Protein AF-A0A3D2R9B0-F1 (afdb_monomer)

Mean predicted aligned error: 16.39 Å

Radius of gyration: 23.53 Å; Cα contacts (8 Å, |Δi|>4): 259; chains: 1; bounding box: 55×65×70 Å

Sequence (232 aa):
MSPIQGQQWNDPLLHYPRFEACATQDSTELPKCFTQQINLLIQDTAKNWQVENSIPGALSVLFEVDKTGNFVVRYVDSPSEALRIYVEDFFKNLPEIRPASYNGRTIYMQFRLQFYPNDLAQIQWSMIGDSGKDLVNDAADLKSIEPNTVPEIKSFARQKSGEYGAVVQDKYQGQGYQSGVLIPLSHRRYDEFEAAMNQVGSNNHTAQKPYRFTEVQAYYDLKAADSSLKKP

Solvent-accessible surface area (backbone atoms only — not comparable to full-atom values): 14438 Å² total; per-residue (Å²): 133,82,77,89,70,68,68,60,88,88,39,90,53,55,44,62,45,40,49,78,93,47,69,88,54,54,81,88,46,31,62,59,46,41,53,49,53,53,50,51,53,49,58,60,53,52,75,68,57,82,66,80,66,85,74,83,53,63,33,36,39,34,33,28,35,32,62,82,11,43,51,45,79,76,46,72,48,48,81,40,70,70,59,39,53,51,52,54,51,52,47,61,69,49,75,73,30,48,37,18,26,48,77,88,40,69,30,63,48,54,43,33,39,35,33,31,90,90,43,70,89,57,64,42,79,47,62,76,47,67,66,104,67,79,86,54,64,88,54,66,83,62,74,86,76,77,96,74,82,87,73,77,84,79,82,77,72,72,83,74,70,74,58,76,79,68,60,82,78,74,80,87,81,61,68,64,54,74,26,78,50,70,44,78,84,42,71,78,69,45,65,75,42,47,67,53,39,64,34,92,89,49,90,60,81,73,93,64,78,61,49,32,27,49,69,44,46,79,57,38,62,63,61,61,54,58,55,60,70,70,56,133

Nearest PDB structures (foldseek):
  6i97-assembly1_E  TM=8.265E-01  e=6.385E-02  Pseudomonas aeruginosa
  1s62-assembly1_A  TM=5.521E-01  e=4.989E+00  Escherichia coli

Foldseek 3Di:
DPPPAFDDPPDPQKAAWDDPVCVPPDRVCRVVVVVVVVLVLLVVVLVVPPPPDDQPDKKKWKWKLALFQAIGTLDIDDQDPVVRVVVRVSSRPDDRTHAMGGNNHGGMFMWMWMDRSVCSVPIDTDGPGDDPPPVCVVVVVPPDDDPDDDDPPPPPDDPDPPVVVVDPDDDDPPVQLQGQDFDPDDPVVCVVQVCQCPPPPNPNPNPDDDHGSNRSVVRDRPVVVVVVVPDD

pLDDT: mean 76.4, std 19.22, range [32.06, 97.81]

Structure (mmCIF, N/CA/C/O backbone):
data_AF-A0A3D2R9B0-F1
#
_entry.id   AF-A0A3D2R9B0-F1
#
loop_
_atom_site.group_PDB
_atom_site.id
_atom_site.type_symbol
_atom_site.label_atom_id
_atom_site.label_alt_id
_atom_site.label_comp_id
_atom_site.label_asym_id
_atom_site.label_entity_id
_atom_site.label_seq_id
_atom_site.pdbx_PDB_ins_code
_atom_site.Cartn_x
_atom_site.Cartn_y
_atom_site.Cartn_z
_atom_site.occupancy
_atom_site.B_iso_or_equiv
_atom_site.auth_seq_id
_atom_site.auth_comp_id
_atom_site.auth_asym_id
_atom_site.auth_atom_id
_atom_site.pdbx_PDB_model_num
ATOM 1 N N . MET A 1 1 ? -34.427 12.362 -5.136 1.00 36.88 1 MET A N 1
ATOM 2 C CA . MET A 1 1 ? -33.598 11.146 -5.276 1.00 36.88 1 MET A CA 1
ATOM 3 C C . MET A 1 1 ? -32.326 11.397 -4.493 1.00 36.88 1 MET A C 1
ATOM 5 O O . MET A 1 1 ? -31.583 12.294 -4.867 1.00 36.88 1 MET A O 1
ATOM 9 N N . SER A 1 2 ? -32.136 10.717 -3.363 1.00 33.78 2 SER A N 1
ATOM 10 C CA . SER A 1 2 ? -30.884 10.813 -2.606 1.00 33.78 2 SER A CA 1
ATOM 11 C C . SER A 1 2 ? -29.762 10.205 -3.452 1.00 33.78 2 SER A C 1
ATOM 13 O O . SER A 1 2 ? -29.982 9.129 -4.015 1.00 33.78 2 SER A O 1
ATOM 15 N N . PRO A 1 3 ? -28.602 10.866 -3.604 1.00 43.25 3 PRO A N 1
ATOM 16 C CA . PRO A 1 3 ? -27.478 10.250 -4.291 1.00 43.25 3 PRO A CA 1
ATOM 17 C C . PRO A 1 3 ? -27.105 8.967 -3.545 1.00 43.25 3 PRO A C 1
ATOM 19 O O . PRO A 1 3 ? -27.015 8.968 -2.318 1.00 43.25 3 PRO A O 1
ATOM 22 N N . ILE A 1 4 ? -26.929 7.871 -4.285 1.00 33.97 4 ILE A N 1
ATOM 23 C CA . ILE A 1 4 ? -26.339 6.643 -3.751 1.00 33.97 4 ILE A CA 1
ATOM 24 C C . ILE A 1 4 ? -24.919 7.024 -3.335 1.00 33.97 4 ILE A C 1
ATOM 26 O O . ILE A 1 4 ? -24.058 7.235 -4.186 1.00 33.97 4 ILE A O 1
ATOM 30 N N . GLN A 1 5 ? -24.703 7.201 -2.037 1.00 40.62 5 GLN A N 1
ATOM 31 C CA . GLN A 1 5 ? -23.373 7.390 -1.480 1.00 40.62 5 GLN A CA 1
ATOM 32 C C . GLN A 1 5 ? -22.868 6.027 -1.012 1.00 40.62 5 GLN A C 1
ATOM 34 O O . GLN A 1 5 ? -23.641 5.221 -0.492 1.00 40.62 5 GLN A O 1
ATOM 39 N N . GLY A 1 6 ? -21.591 5.743 -1.277 1.00 45.84 6 GLY A N 1
ATOM 40 C CA . GLY A 1 6 ? -20.912 4.574 -0.722 1.00 45.84 6 GLY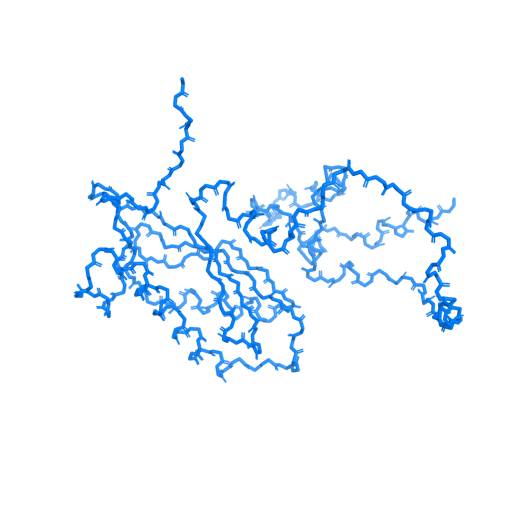 A CA 1
ATOM 41 C C . GLY A 1 6 ? -20.823 4.658 0.804 1.00 45.84 6 GLY A C 1
ATOM 42 O O . GLY A 1 6 ? -21.395 5.553 1.423 1.00 45.84 6 GLY A O 1
ATOM 43 N N . GLN A 1 7 ? -20.099 3.723 1.420 1.00 49.00 7 GLN A N 1
ATOM 44 C CA . GLN A 1 7 ? -19.828 3.773 2.858 1.00 49.00 7 GLN A CA 1
ATOM 45 C C . GLN A 1 7 ? -19.216 5.131 3.221 1.00 49.00 7 GLN A C 1
ATOM 47 O O . GLN A 1 7 ? -18.130 5.460 2.759 1.00 49.00 7 GLN A O 1
ATOM 52 N N . GLN A 1 8 ? -19.928 5.928 4.017 1.00 52.25 8 GLN A N 1
ATOM 53 C CA . GLN A 1 8 ? -19.385 7.154 4.587 1.00 52.25 8 GLN A CA 1
ATOM 54 C C . GLN A 1 8 ? -18.537 6.765 5.800 1.00 52.25 8 GLN A C 1
ATOM 56 O O . GLN A 1 8 ? -19.007 6.075 6.699 1.00 52.25 8 GLN A O 1
ATOM 61 N N . TRP A 1 9 ? -17.273 7.179 5.832 1.00 57.38 9 TRP A N 1
ATOM 62 C CA . TRP A 1 9 ? -16.299 6.664 6.809 1.00 57.38 9 TRP A CA 1
ATOM 63 C C . TRP A 1 9 ? -16.362 7.346 8.183 1.00 57.38 9 TRP A C 1
ATOM 65 O O . TRP A 1 9 ? -15.700 6.889 9.109 1.00 57.38 9 TRP A O 1
ATOM 75 N N . ASN A 1 10 ? -17.202 8.379 8.328 1.00 64.44 10 ASN A N 1
ATOM 76 C CA . ASN A 1 10 ? -17.603 8.969 9.613 1.00 64.44 10 ASN A CA 1
ATOM 77 C C . ASN A 1 10 ? -18.922 8.372 10.147 1.00 64.44 10 ASN A C 1
ATOM 79 O O . ASN A 1 10 ? -19.593 8.987 10.978 1.00 64.44 10 ASN A O 1
ATOM 83 N N . ASP A 1 11 ? -19.328 7.200 9.653 1.00 75.69 11 ASP A N 1
ATOM 84 C CA . ASP A 1 11 ? -20.519 6.507 10.136 1.00 75.69 11 ASP A CA 1
ATOM 85 C C . ASP A 1 11 ? -20.245 5.882 11.520 1.00 75.69 11 ASP A C 1
ATOM 87 O O . ASP A 1 11 ? -19.336 5.059 11.644 1.00 75.69 11 ASP A O 1
ATOM 91 N N . PRO A 1 12 ? -21.021 6.218 12.567 1.00 79.12 12 PRO A N 1
ATOM 92 C CA . PRO A 1 12 ? -20.861 5.628 13.899 1.00 79.12 12 PRO A CA 1
ATOM 93 C C . PRO A 1 12 ? -21.061 4.104 13.934 1.00 79.12 12 PRO A C 1
ATOM 95 O O . PRO A 1 12 ? -20.680 3.465 14.912 1.00 79.12 12 PRO A O 1
ATOM 98 N N . LEU A 1 13 ? -21.663 3.513 12.898 1.00 84.88 13 LEU A N 1
ATOM 99 C CA . LEU A 1 13 ? -21.826 2.067 12.753 1.00 84.88 13 LEU A CA 1
ATOM 100 C C . LEU A 1 13 ? -20.583 1.374 12.188 1.00 84.88 13 LEU A C 1
ATOM 102 O O . LEU A 1 13 ? -20.523 0.141 12.207 1.00 84.88 13 LEU A O 1
ATOM 106 N N . LEU A 1 14 ? -19.624 2.136 11.660 1.00 87.31 14 LEU A N 1
ATOM 107 C CA . LEU A 1 14 ? -18.372 1.624 11.135 1.00 87.31 14 LEU A CA 1
ATOM 108 C C . LEU A 1 14 ? -17.302 1.589 12.234 1.00 87.31 14 LEU A C 1
ATOM 110 O O . LEU A 1 14 ? -16.917 2.610 12.797 1.00 87.31 14 LEU A O 1
ATOM 114 N N . HIS A 1 15 ? -16.729 0.410 12.449 1.00 89.38 15 HIS A N 1
ATOM 115 C CA . HIS A 1 1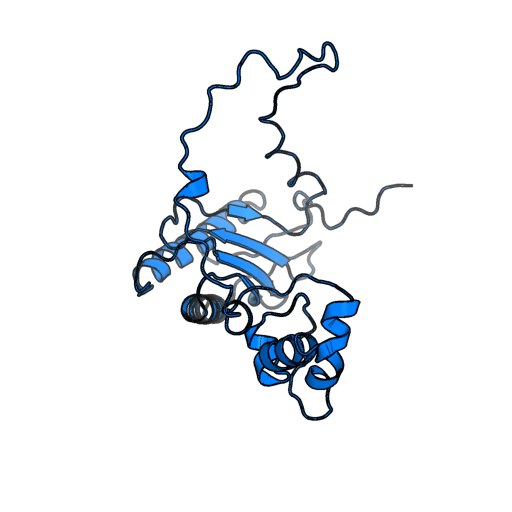5 ? -15.501 0.236 13.214 1.00 89.38 15 HIS A CA 1
ATOM 116 C C . HIS A 1 15 ? -14.347 -0.113 12.276 1.00 89.38 15 HIS A C 1
ATOM 118 O O . HIS A 1 15 ? -14.428 -1.076 11.510 1.00 89.38 15 HIS A O 1
ATOM 124 N N . TYR A 1 16 ? -13.267 0.664 12.364 1.00 92.19 16 TYR A N 1
ATOM 125 C CA . TYR A 1 16 ? -12.041 0.458 11.591 1.00 92.19 16 TYR A CA 1
ATOM 126 C C . TYR A 1 16 ? -11.319 -0.848 11.968 1.00 92.19 16 TYR A C 1
ATOM 128 O O . TYR A 1 16 ? -11.462 -1.318 13.102 1.00 92.19 16 TYR A O 1
ATOM 136 N N . PRO A 1 17 ? -10.491 -1.407 11.060 1.00 94.81 17 PRO A N 1
ATOM 137 C CA . PRO A 1 17 ? -9.581 -2.487 11.396 1.00 94.81 17 PRO A CA 1
ATOM 138 C C . PRO A 1 17 ? -8.645 -2.055 12.517 1.00 94.81 17 PRO A C 1
ATOM 140 O O . PRO A 1 17 ? -8.213 -0.900 12.579 1.00 94.81 17 PRO A O 1
ATOM 143 N N . ARG A 1 18 ? -8.327 -2.984 13.416 1.00 94.56 18 ARG A N 1
ATOM 144 C CA . ARG A 1 18 ? -7.673 -2.643 14.676 1.00 94.56 18 ARG A CA 1
ATOM 145 C C . ARG A 1 18 ? -6.535 -3.594 15.012 1.00 94.56 18 ARG A C 1
ATOM 147 O O . ARG A 1 18 ? -6.757 -4.770 15.294 1.00 94.56 18 ARG A O 1
ATOM 154 N N . PHE A 1 19 ? -5.331 -3.029 15.072 1.00 95.69 19 PHE A N 1
ATOM 155 C CA . PHE A 1 19 ? -4.164 -3.648 15.698 1.00 95.69 19 PHE A CA 1
ATOM 156 C C . PHE A 1 19 ? -4.371 -3.812 17.207 1.00 95.69 19 PHE A C 1
ATOM 158 O O . PHE A 1 19 ? -5.029 -2.983 17.836 1.00 95.69 19 PHE A O 1
ATOM 165 N N . GLU A 1 20 ? -3.738 -4.812 17.823 1.00 94.12 20 GLU A N 1
ATOM 166 C CA . GLU A 1 20 ? -3.795 -4.988 19.284 1.00 94.12 20 GLU A CA 1
ATOM 167 C C . GLU A 1 20 ? -3.256 -3.765 20.048 1.00 94.12 20 GLU A C 1
ATOM 169 O O . GLU A 1 20 ? -3.821 -3.382 21.070 1.00 94.12 20 GLU A O 1
ATOM 174 N N . ALA A 1 21 ? -2.249 -3.069 19.506 1.00 93.12 21 ALA A N 1
ATOM 175 C CA . ALA A 1 21 ? -1.731 -1.818 20.071 1.00 93.12 21 ALA A CA 1
ATOM 176 C C . ALA A 1 21 ? -2.780 -0.685 20.139 1.00 93.12 21 ALA A C 1
ATOM 178 O O . ALA A 1 21 ? -2.640 0.245 20.928 1.00 93.12 21 ALA A O 1
ATOM 179 N N . CYS A 1 22 ? -3.848 -0.774 19.342 1.00 92.56 22 CYS A N 1
ATOM 180 C CA . CYS A 1 22 ? -4.943 0.191 19.296 1.00 92.56 22 CYS A CA 1
ATOM 181 C C . CYS A 1 22 ? -6.161 -0.246 20.133 1.00 92.56 22 CYS A C 1
ATOM 183 O O . CYS A 1 22 ? -7.228 0.352 20.015 1.00 92.56 22 CYS A O 1
ATOM 185 N N . ALA A 1 23 ? -6.053 -1.298 20.957 1.00 89.75 23 ALA A N 1
ATOM 186 C CA . ALA A 1 23 ? -7.206 -1.900 21.631 1.00 89.75 23 ALA A CA 1
ATOM 187 C C . ALA A 1 23 ? -7.946 -0.963 22.605 1.00 89.75 23 ALA A C 1
ATOM 189 O O . ALA A 1 23 ? -9.146 -1.141 22.815 1.00 89.75 23 ALA A O 1
ATOM 190 N N . THR A 1 24 ? -7.249 0.016 23.183 1.00 88.81 24 THR A N 1
ATOM 191 C CA . THR A 1 24 ? -7.796 0.978 24.155 1.00 88.81 24 THR A CA 1
ATOM 192 C C . THR A 1 24 ? -8.242 2.300 23.530 1.00 88.81 24 THR A C 1
ATOM 194 O O . THR A 1 24 ? -8.706 3.173 24.256 1.00 88.81 24 THR A O 1
ATOM 197 N N . GLN A 1 25 ? -8.083 2.470 22.214 1.00 86.69 25 GLN A N 1
ATOM 198 C CA . GLN A 1 25 ? -8.442 3.705 21.519 1.00 86.69 25 GLN A CA 1
ATOM 199 C C . GLN A 1 25 ? -9.949 3.780 21.267 1.00 86.69 25 GLN A C 1
ATOM 201 O O . GLN A 1 25 ? -10.582 2.781 20.910 1.00 86.69 25 GLN A O 1
ATOM 206 N N . ASP A 1 26 ? -10.498 4.985 21.402 1.00 85.88 26 ASP A N 1
ATOM 207 C CA . ASP A 1 26 ? -11.885 5.276 21.058 1.00 85.88 26 ASP A CA 1
ATOM 208 C C . ASP A 1 26 ? -12.128 5.114 19.553 1.00 85.88 26 ASP A C 1
ATOM 210 O O . ASP A 1 26 ? -11.226 5.313 18.734 1.00 85.88 26 ASP A O 1
ATOM 214 N N . SER A 1 27 ? -13.372 4.811 19.167 1.00 81.88 27 SER A N 1
ATOM 215 C CA . SER A 1 27 ? -13.749 4.565 17.765 1.00 81.88 27 SER A CA 1
ATOM 216 C C . SER A 1 27 ? -13.328 5.685 16.806 1.00 81.88 27 SER A C 1
ATOM 218 O O . SER A 1 27 ? -12.981 5.405 15.662 1.00 81.88 27 SER A O 1
ATOM 220 N N . THR A 1 28 ? -13.319 6.939 17.266 1.00 84.12 28 THR A N 1
ATOM 221 C CA . THR A 1 28 ? -12.919 8.115 16.475 1.00 84.12 28 THR A CA 1
ATOM 222 C C . THR A 1 28 ? -11.409 8.220 16.257 1.00 84.12 28 THR A C 1
ATOM 224 O O . THR A 1 28 ? -10.970 8.839 15.291 1.00 84.12 28 THR A O 1
ATOM 227 N N . GLU A 1 29 ? -10.605 7.609 17.130 1.00 88.31 29 GLU A N 1
ATOM 228 C CA . GLU A 1 29 ? -9.140 7.612 17.052 1.00 88.31 29 GLU A CA 1
ATOM 229 C C . GLU A 1 29 ? -8.589 6.342 16.383 1.00 88.31 29 GLU A C 1
ATOM 231 O O . GLU A 1 29 ? -7.439 6.330 15.940 1.00 88.31 29 GLU A O 1
ATOM 236 N N . LEU A 1 30 ? -9.409 5.295 16.224 1.00 88.69 30 LEU A N 1
ATOM 237 C CA . LEU A 1 30 ? -9.028 4.064 15.521 1.00 88.69 30 LEU A CA 1
ATOM 238 C C . LEU A 1 30 ? -8.457 4.297 14.111 1.00 88.69 30 LEU A C 1
ATOM 240 O O . LEU A 1 30 ? -7.424 3.690 13.823 1.00 88.69 30 LEU A O 1
ATOM 244 N N . PRO A 1 31 ? -9.023 5.172 13.250 1.00 90.06 31 PRO A N 1
ATOM 245 C CA . PRO A 1 31 ? -8.442 5.445 11.935 1.00 90.06 31 PRO A CA 1
ATOM 246 C C . PRO A 1 31 ? -7.008 5.974 12.025 1.00 90.06 31 PRO A C 1
ATOM 248 O O . PRO A 1 31 ? -6.123 5.510 11.308 1.00 90.06 31 PRO A O 1
ATOM 251 N N . LYS A 1 32 ? -6.758 6.911 12.948 1.00 90.31 32 LYS A N 1
ATOM 252 C CA . LYS A 1 32 ? -5.429 7.497 13.167 1.00 90.31 32 LYS A CA 1
ATOM 253 C C . LYS A 1 32 ? -4.462 6.477 13.754 1.00 90.31 32 LYS A C 1
ATOM 255 O O . LYS A 1 32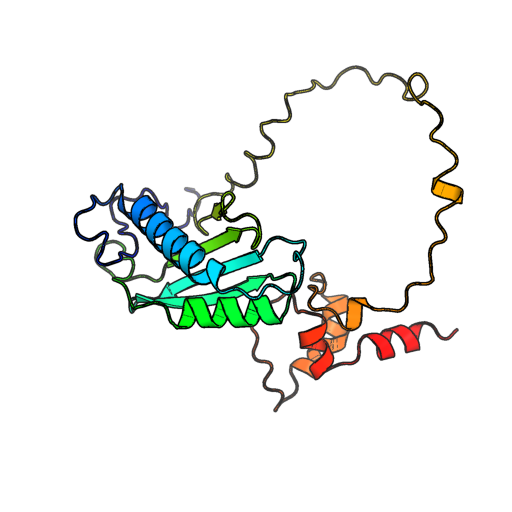 ? -3.318 6.404 13.324 1.00 90.31 32 LYS A O 1
ATOM 260 N N . CYS A 1 33 ? -4.912 5.672 14.716 1.00 91.69 33 CYS A N 1
ATOM 261 C CA . CYS A 1 33 ? -4.072 4.632 15.297 1.00 91.69 33 CYS A CA 1
ATOM 262 C C . CYS A 1 33 ? -3.691 3.584 14.243 1.00 91.69 33 CYS A C 1
ATOM 264 O O . CYS A 1 33 ? -2.526 3.212 14.142 1.00 91.69 33 CYS A O 1
ATOM 266 N N . PHE A 1 34 ? -4.639 3.162 13.401 1.00 93.56 34 PHE A N 1
ATOM 267 C CA . PHE A 1 34 ? -4.381 2.230 12.306 1.00 93.56 34 PHE A CA 1
ATOM 268 C C . PHE A 1 34 ? -3.320 2.762 11.331 1.00 93.56 34 PHE A C 1
ATOM 270 O O . PHE A 1 34 ? -2.339 2.066 11.060 1.00 93.56 34 PHE A O 1
ATOM 277 N N . THR A 1 35 ? -3.465 4.004 10.851 1.00 92.06 35 THR A N 1
ATOM 278 C CA . THR A 1 35 ? -2.482 4.602 9.930 1.00 92.06 35 THR A CA 1
ATOM 279 C C . THR A 1 35 ? -1.117 4.779 10.589 1.00 92.06 35 THR A C 1
ATOM 281 O O . THR A 1 35 ? -0.098 4.495 9.964 1.00 92.06 35 THR A O 1
ATOM 284 N N . GLN A 1 36 ? -1.068 5.160 11.869 1.00 91.44 36 GLN A N 1
ATOM 285 C CA . GLN A 1 36 ? 0.179 5.247 12.632 1.00 91.44 36 GLN A CA 1
ATOM 286 C C . GLN A 1 36 ? 0.888 3.895 12.756 1.00 91.44 36 GLN A C 1
ATOM 288 O O . GLN A 1 36 ? 2.096 3.832 12.545 1.00 91.44 36 GLN A O 1
ATOM 293 N N . GLN A 1 37 ? 0.163 2.814 13.059 1.00 94.06 37 GLN A N 1
ATOM 294 C CA . GLN A 1 37 ? 0.762 1.480 13.176 1.00 94.06 37 GLN A CA 1
ATOM 295 C C . GLN A 1 37 ? 1.365 1.013 11.848 1.00 94.06 37 GLN A C 1
ATOM 297 O O . GLN A 1 37 ? 2.510 0.566 11.822 1.00 94.06 37 GLN A O 1
ATOM 302 N N . ILE A 1 38 ? 0.648 1.183 10.734 1.00 93.12 38 ILE A N 1
ATOM 303 C CA . ILE A 1 38 ? 1.191 0.843 9.413 1.00 93.12 38 ILE A CA 1
ATOM 304 C C . ILE A 1 38 ? 2.402 1.720 9.073 1.00 93.12 38 ILE A C 1
ATOM 306 O O . ILE A 1 38 ? 3.413 1.197 8.609 1.00 93.12 38 ILE A O 1
ATOM 310 N N . ASN A 1 39 ? 2.349 3.027 9.349 1.00 90.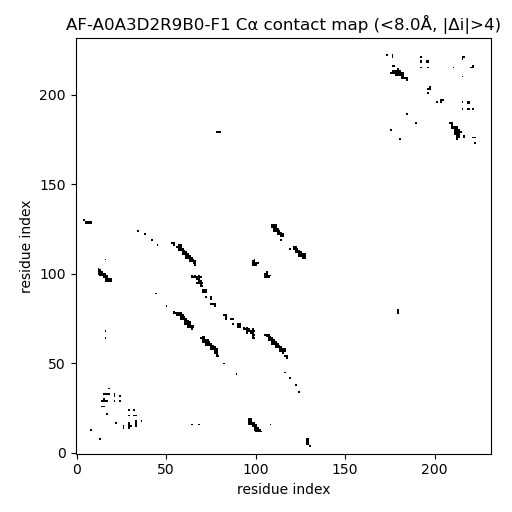94 39 ASN A N 1
ATOM 311 C CA . ASN A 1 39 ? 3.486 3.922 9.117 1.00 90.94 39 ASN A CA 1
ATOM 312 C C . ASN A 1 39 ? 4.732 3.472 9.889 1.00 90.94 39 ASN A C 1
ATOM 314 O O . ASN A 1 39 ? 5.821 3.471 9.324 1.00 90.94 39 ASN A O 1
ATOM 318 N N . LEU A 1 40 ? 4.581 3.058 11.151 1.00 91.06 40 LEU A N 1
ATOM 319 C CA . LEU A 1 40 ? 5.687 2.541 11.960 1.00 91.06 40 LEU A CA 1
ATOM 320 C C . LEU A 1 40 ? 6.266 1.248 11.374 1.00 91.06 40 LEU A C 1
ATOM 322 O O . LEU A 1 40 ? 7.484 1.121 11.276 1.00 91.06 40 LEU A O 1
ATOM 326 N N . LEU A 1 41 ? 5.413 0.318 10.937 1.00 91.81 41 LEU A N 1
ATOM 327 C CA . LEU A 1 41 ? 5.841 -0.938 10.309 1.00 91.81 41 LEU A CA 1
ATOM 328 C C . LEU A 1 41 ? 6.595 -0.693 8.995 1.00 91.81 41 LEU A C 1
ATOM 330 O O . LEU A 1 41 ? 7.623 -1.322 8.741 1.00 91.81 41 LEU A O 1
ATOM 334 N N . ILE A 1 42 ? 6.118 0.253 8.183 1.00 88.81 42 ILE A N 1
ATOM 335 C CA . ILE A 1 42 ? 6.785 0.664 6.944 1.00 88.81 42 ILE A CA 1
ATOM 336 C C . ILE A 1 42 ? 8.131 1.307 7.259 1.00 88.81 42 ILE A C 1
ATOM 338 O O . ILE A 1 42 ? 9.131 0.921 6.668 1.00 88.81 42 ILE A O 1
ATOM 342 N N . GLN A 1 43 ? 8.178 2.258 8.195 1.00 85.38 43 GLN A N 1
ATOM 343 C CA . GLN A 1 43 ? 9.421 2.929 8.584 1.00 85.38 43 GLN A CA 1
ATOM 344 C C . GLN A 1 43 ? 10.460 1.953 9.129 1.00 85.38 43 GLN A C 1
ATOM 346 O O . GLN A 1 43 ? 11.648 2.113 8.857 1.00 85.38 43 GLN A O 1
ATOM 351 N N . ASP A 1 44 ? 10.034 0.951 9.896 1.00 86.75 44 ASP A N 1
ATOM 352 C CA . ASP A 1 44 ? 10.948 -0.053 10.422 1.00 86.75 44 ASP A CA 1
ATOM 353 C C . ASP A 1 44 ? 11.496 -0.957 9.316 1.00 86.75 44 ASP A C 1
ATOM 355 O O . ASP A 1 44 ? 12.709 -1.131 9.192 1.00 86.75 44 ASP A O 1
ATOM 359 N N . THR A 1 45 ? 10.610 -1.439 8.446 1.00 83.69 45 THR A N 1
ATOM 360 C CA . THR A 1 45 ? 10.977 -2.297 7.316 1.00 83.69 45 THR A CA 1
ATOM 361 C C . THR A 1 45 ? 11.859 -1.561 6.306 1.00 83.69 45 THR A C 1
ATOM 363 O O . THR A 1 45 ? 12.815 -2.129 5.779 1.00 83.69 45 THR A O 1
ATOM 366 N N . ALA A 1 46 ? 11.592 -0.275 6.075 1.00 79.25 46 ALA A N 1
ATOM 367 C CA . ALA A 1 46 ? 12.294 0.531 5.090 1.00 79.25 46 ALA A CA 1
ATOM 368 C C . ALA A 1 46 ? 13.779 0.739 5.386 1.00 79.25 46 ALA A C 1
ATOM 370 O O . ALA A 1 46 ? 14.567 0.904 4.457 1.00 79.25 46 ALA A O 1
ATOM 371 N N . LYS A 1 47 ? 14.196 0.648 6.656 1.00 76.44 47 LYS A N 1
ATOM 372 C CA . LYS A 1 47 ? 15.622 0.651 7.035 1.00 76.44 47 LYS A CA 1
ATOM 373 C C . LYS A 1 47 ? 16.400 -0.487 6.368 1.00 76.44 47 LYS A C 1
ATOM 375 O O . LYS A 1 47 ? 17.599 -0.359 6.146 1.00 76.44 47 LYS A O 1
ATOM 380 N N . ASN A 1 48 ? 15.712 -1.588 6.066 1.00 75.00 48 ASN A N 1
ATOM 381 C CA . ASN A 1 48 ? 16.279 -2.784 5.457 1.00 75.00 48 ASN A CA 1
ATOM 382 C C . ASN A 1 48 ? 16.062 -2.838 3.943 1.00 75.00 48 ASN A C 1
ATOM 384 O O . ASN A 1 48 ? 16.510 -3.793 3.305 1.00 75.00 48 ASN A O 1
ATOM 388 N N . TRP A 1 49 ? 15.382 -1.851 3.347 1.00 73.69 49 TRP A N 1
ATOM 389 C CA . TRP A 1 49 ? 15.308 -1.761 1.898 1.00 73.69 49 TRP A CA 1
ATOM 390 C C . TRP A 1 49 ? 16.714 -1.472 1.377 1.00 73.69 49 TRP A C 1
ATOM 392 O O . TRP A 1 49 ? 17.208 -0.349 1.451 1.00 73.69 49 TRP A O 1
ATOM 402 N N . GLN A 1 50 ? 17.372 -2.500 0.840 1.00 59.91 50 GLN A N 1
ATOM 403 C CA . GLN A 1 50 ? 18.559 -2.334 0.007 1.00 59.91 50 GLN A CA 1
ATOM 404 C C . GLN A 1 50 ? 18.108 -1.735 -1.325 1.00 59.91 50 GLN A C 1
ATOM 406 O O . GLN A 1 50 ? 18.024 -2.401 -2.353 1.00 59.91 50 GLN A O 1
ATOM 411 N N . VAL A 1 51 ? 17.723 -0.463 -1.273 1.00 56.31 51 VAL A N 1
ATOM 412 C CA . VAL A 1 51 ? 17.382 0.327 -2.441 1.00 56.31 51 VAL A CA 1
ATOM 413 C C . VAL A 1 51 ? 18.704 0.666 -3.108 1.00 56.31 51 VAL A C 1
ATOM 415 O O . VAL A 1 51 ? 19.337 1.669 -2.779 1.00 56.31 51 VAL A O 1
ATOM 418 N N . GLU A 1 52 ? 19.172 -0.215 -3.992 1.00 51.59 52 GLU A N 1
ATOM 419 C CA . GLU A 1 52 ? 20.275 0.102 -4.890 1.00 51.59 52 GLU A CA 1
ATOM 420 C C . GLU A 1 52 ? 19.936 1.412 -5.605 1.00 51.59 52 GLU A C 1
ATOM 422 O O . GLU A 1 52 ? 19.079 1.450 -6.481 1.00 51.59 52 GLU A O 1
ATOM 427 N N . ASN A 1 53 ? 20.614 2.484 -5.195 1.00 50.50 53 ASN A N 1
ATOM 428 C CA . ASN A 1 53 ? 20.586 3.810 -5.797 1.00 50.50 53 ASN A CA 1
ATOM 429 C C . ASN A 1 53 ? 19.202 4.478 -5.811 1.00 50.50 53 ASN A C 1
ATOM 431 O O . ASN A 1 53 ? 18.380 4.190 -6.669 1.00 50.50 53 ASN A O 1
ATOM 435 N N . SER A 1 54 ? 18.992 5.442 -4.902 1.00 56.97 54 SER A N 1
ATOM 436 C CA . SER A 1 54 ? 18.075 6.591 -5.044 1.00 56.97 54 SER A CA 1
ATOM 437 C C . SER A 1 54 ? 16.967 6.396 -6.088 1.00 56.97 54 SER A C 1
ATOM 439 O O . SER A 1 54 ? 17.005 7.018 -7.150 1.00 56.97 54 SER A O 1
ATOM 441 N N . ILE A 1 55 ? 15.998 5.516 -5.818 1.00 62.25 55 ILE A N 1
ATOM 442 C CA . ILE A 1 55 ? 14.929 5.259 -6.782 1.00 62.25 55 ILE A CA 1
ATOM 443 C C . ILE A 1 55 ? 14.079 6.534 -6.939 1.00 62.25 55 ILE A C 1
ATOM 445 O O . ILE A 1 55 ? 13.454 6.966 -5.965 1.00 62.25 55 ILE A O 1
ATOM 449 N N . PRO A 1 56 ? 14.037 7.157 -8.133 1.00 63.53 56 PRO A N 1
ATOM 450 C CA . PRO A 1 56 ? 13.207 8.324 -8.368 1.00 63.53 56 PRO A CA 1
ATOM 451 C C . PRO A 1 56 ? 11.785 7.856 -8.685 1.00 63.53 56 PRO A C 1
ATOM 453 O O . PRO A 1 56 ? 11.519 7.313 -9.755 1.00 63.53 56 PRO A O 1
ATOM 456 N N . GLY A 1 57 ? 10.858 8.046 -7.751 1.00 74.50 57 GLY A N 1
ATOM 457 C CA . GLY A 1 57 ? 9.444 7.773 -7.997 1.00 74.50 57 GLY A CA 1
ATOM 458 C C . GLY A 1 57 ? 8.652 7.479 -6.734 1.00 74.50 57 GLY A C 1
ATOM 459 O O . GLY A 1 57 ? 9.192 6.977 -5.748 1.00 74.50 57 GLY A O 1
ATOM 460 N N . ALA A 1 58 ? 7.362 7.799 -6.780 1.00 83.44 58 ALA A N 1
ATOM 461 C CA . ALA A 1 58 ? 6.422 7.408 -5.743 1.00 83.44 58 ALA A CA 1
ATOM 462 C C . ALA A 1 58 ? 6.067 5.926 -5.901 1.00 83.44 58 ALA A C 1
ATOM 464 O O . ALA A 1 58 ? 5.867 5.443 -7.016 1.00 83.44 58 ALA A O 1
ATOM 465 N N . LEU A 1 59 ? 5.956 5.226 -4.779 1.00 88.19 59 LEU A N 1
ATOM 466 C CA . LEU A 1 59 ? 5.327 3.920 -4.688 1.00 88.19 59 LEU A CA 1
ATOM 467 C C . LEU A 1 59 ? 3.861 4.128 -4.292 1.00 88.19 59 LEU A C 1
ATOM 469 O O . LEU A 1 59 ? 3.590 4.841 -3.326 1.00 88.19 59 LEU A O 1
ATOM 473 N N . SER A 1 60 ? 2.921 3.500 -4.996 1.00 91.50 60 SER A N 1
ATOM 474 C CA . SER A 1 60 ? 1.505 3.473 -4.617 1.00 91.50 60 SER A CA 1
ATOM 475 C C . SER A 1 60 ? 1.054 2.041 -4.356 1.00 91.50 60 SER A C 1
ATOM 477 O O . SER A 1 60 ? 1.275 1.159 -5.175 1.00 91.50 60 SER A O 1
ATOM 479 N N . VAL A 1 61 ? 0.402 1.798 -3.226 1.00 93.25 61 VAL A N 1
ATOM 480 C CA . VAL A 1 61 ? -0.106 0.489 -2.818 1.00 93.25 61 VAL A CA 1
ATOM 481 C C . VAL A 1 61 ? -1.607 0.595 -2.608 1.00 93.25 61 VAL A C 1
ATOM 483 O O . VAL A 1 61 ? -2.082 1.431 -1.843 1.00 93.25 61 VAL A O 1
ATOM 486 N N . LEU A 1 62 ? -2.356 -0.272 -3.275 1.00 93.62 62 LEU A N 1
ATOM 487 C CA . LEU A 1 62 ? -3.763 -0.529 -3.021 1.00 93.62 62 LEU A CA 1
ATOM 488 C C . LEU A 1 62 ? -3.876 -1.893 -2.347 1.00 93.62 62 LEU A C 1
ATOM 490 O O . LEU A 1 62 ? -3.535 -2.915 -2.945 1.00 93.62 62 LEU A O 1
ATOM 494 N N . PHE A 1 63 ? -4.376 -1.915 -1.122 1.00 95.19 63 PHE A N 1
ATOM 495 C CA . PHE A 1 63 ? -4.553 -3.139 -0.349 1.00 95.19 63 PHE A CA 1
ATOM 496 C C . PHE A 1 63 ? -5.880 -3.115 0.401 1.00 95.19 63 PHE A C 1
ATOM 498 O O . PHE A 1 63 ? -6.550 -2.086 0.489 1.00 95.19 63 PHE A O 1
ATOM 505 N N . GLU A 1 64 ? -6.272 -4.257 0.944 1.00 94.38 64 GLU A N 1
ATOM 506 C CA . GLU A 1 64 ? -7.402 -4.367 1.854 1.00 94.38 64 GLU A CA 1
ATOM 507 C C . GLU A 1 64 ? -7.047 -5.166 3.095 1.00 94.38 64 GLU A C 1
ATOM 509 O O . GLU A 1 64 ? -6.171 -6.026 3.064 1.00 94.38 64 GLU A O 1
ATOM 514 N N . VAL A 1 65 ? -7.764 -4.888 4.177 1.00 96.38 65 VAL A N 1
ATOM 515 C CA . VAL A 1 65 ? -7.900 -5.826 5.287 1.00 96.38 65 VAL A CA 1
ATOM 516 C C . VAL A 1 65 ? -9.176 -6.606 5.022 1.00 96.38 65 VAL A C 1
ATOM 518 O O . VAL A 1 65 ? -10.248 -6.007 4.907 1.00 96.38 65 VAL A O 1
ATOM 521 N N . ASP A 1 66 ? -9.065 -7.919 4.854 1.00 95.50 66 ASP A N 1
ATOM 522 C CA . ASP A 1 66 ? -10.215 -8.759 4.539 1.00 95.50 66 ASP A CA 1
ATOM 523 C C . ASP A 1 66 ? -11.097 -9.035 5.775 1.00 95.50 66 ASP A C 1
ATOM 525 O O . ASP A 1 66 ? -10.843 -8.566 6.884 1.00 95.50 66 ASP A O 1
ATOM 529 N N . LYS A 1 67 ? -12.166 -9.820 5.595 1.00 95.75 67 LYS A N 1
ATOM 530 C CA . LYS A 1 67 ? -13.111 -10.157 6.679 1.00 95.75 67 LYS A CA 1
ATOM 531 C C . LYS A 1 67 ? -12.517 -11.051 7.771 1.00 95.75 67 LYS A C 1
ATOM 533 O O . LYS A 1 67 ? -13.170 -11.239 8.796 1.00 95.75 67 LYS A O 1
ATOM 538 N N . THR A 1 68 ? -11.347 -11.632 7.522 1.00 96.75 68 THR A N 1
ATOM 539 C CA . THR A 1 68 ? -10.593 -12.440 8.481 1.00 96.75 68 THR A CA 1
ATOM 540 C C . THR A 1 68 ? -9.502 -11.636 9.175 1.00 96.75 68 THR A C 1
ATOM 542 O O . THR A 1 68 ? -8.997 -12.100 10.178 1.00 96.75 68 THR A O 1
ATOM 545 N N . GLY A 1 69 ? -9.194 -10.419 8.714 1.00 95.88 69 GLY A N 1
ATOM 546 C CA . GLY A 1 69 ? -8.144 -9.593 9.306 1.00 95.88 69 GLY A CA 1
ATOM 547 C C . GLY A 1 69 ? -6.794 -9.689 8.604 1.00 95.88 69 GLY A C 1
ATOM 548 O O . GLY A 1 69 ? -5.821 -9.111 9.088 1.00 95.88 69 GLY A O 1
ATOM 549 N N . ASN A 1 70 ? -6.729 -10.392 7.471 1.00 97.81 70 ASN A N 1
ATOM 550 C CA . ASN A 1 70 ? -5.514 -10.540 6.681 1.00 97.81 70 ASN A CA 1
ATOM 551 C C . ASN A 1 70 ? -5.328 -9.355 5.730 1.00 97.81 70 ASN A C 1
ATOM 553 O O . ASN A 1 70 ? -6.292 -8.832 5.163 1.00 97.81 70 ASN A O 1
ATOM 557 N N . PHE A 1 71 ? -4.072 -8.958 5.527 1.00 97.19 71 PHE A N 1
ATOM 558 C CA . PHE A 1 71 ? -3.699 -7.935 4.556 1.00 97.19 71 PHE A CA 1
ATOM 559 C C . PHE A 1 71 ? -3.602 -8.551 3.158 1.00 97.19 71 PHE A C 1
ATOM 561 O O . PHE A 1 71 ? -2.776 -9.423 2.896 1.00 97.19 71 PHE A O 1
ATOM 568 N N . VAL A 1 72 ? -4.440 -8.076 2.240 1.00 95.75 72 VAL A N 1
ATOM 569 C CA . VAL A 1 72 ? -4.484 -8.535 0.851 1.00 95.75 72 VAL A CA 1
ATOM 570 C C . VAL A 1 72 ? -4.107 -7.376 -0.062 1.00 95.75 72 VAL A C 1
ATOM 572 O O . VAL A 1 72 ? -4.873 -6.430 -0.253 1.00 95.75 72 VAL A O 1
ATOM 575 N N . VAL A 1 73 ? -2.916 -7.447 -0.652 1.00 95.62 73 VAL A N 1
ATOM 576 C CA . VAL A 1 73 ? -2.479 -6.477 -1.661 1.00 95.62 73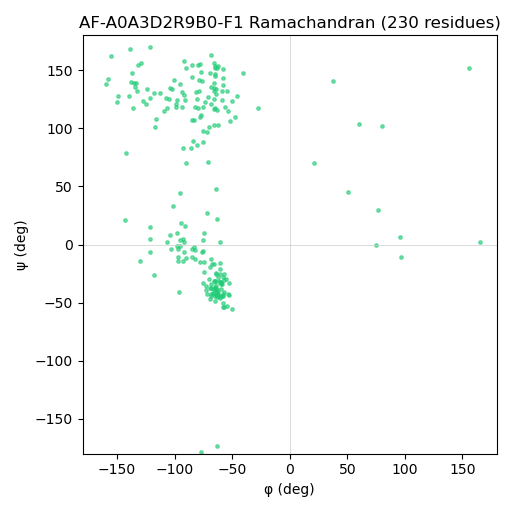 VAL A CA 1
ATOM 577 C C . VAL A 1 73 ? -3.271 -6.707 -2.943 1.00 95.62 73 VAL A C 1
ATOM 579 O O . VAL A 1 73 ? -3.336 -7.821 -3.460 1.00 95.62 73 VAL A O 1
ATOM 582 N N . ARG A 1 74 ? -3.896 -5.649 -3.456 1.00 92.50 74 ARG A N 1
ATOM 583 C CA . ARG A 1 74 ? -4.615 -5.676 -4.734 1.00 92.50 74 ARG A CA 1
ATOM 584 C C . ARG A 1 74 ? -3.739 -5.175 -5.865 1.00 92.50 74 ARG A C 1
ATOM 586 O O . ARG A 1 74 ? -3.782 -5.742 -6.944 1.00 92.50 74 ARG A O 1
ATOM 593 N N . TYR A 1 75 ? -2.960 -4.124 -5.625 1.00 90.94 75 TYR A N 1
ATOM 594 C CA . TYR A 1 75 ? -2.114 -3.534 -6.652 1.00 90.94 75 TYR A CA 1
ATOM 595 C C . TYR A 1 75 ? -0.961 -2.739 -6.049 1.00 90.94 75 TYR A C 1
ATOM 597 O O . TYR A 1 75 ? -1.142 -2.032 -5.060 1.00 90.94 75 TYR A O 1
ATOM 605 N N . VAL A 1 76 ? 0.205 -2.818 -6.684 1.00 91.56 76 VAL A N 1
ATOM 606 C CA . VAL A 1 76 ? 1.376 -2.006 -6.351 1.00 91.56 76 VAL A CA 1
ATOM 607 C C . VAL A 1 76 ? 1.869 -1.325 -7.619 1.00 91.56 76 VAL A C 1
ATOM 609 O O . VAL A 1 76 ? 2.175 -1.984 -8.617 1.00 91.56 76 VAL A O 1
ATOM 612 N N . ASP A 1 77 ? 1.954 0.001 -7.576 1.00 89.75 77 ASP A N 1
ATOM 613 C CA . ASP A 1 77 ? 2.691 0.798 -8.540 1.00 89.75 77 ASP A CA 1
ATOM 614 C C . ASP A 1 77 ? 4.049 1.168 -7.989 1.00 89.75 77 ASP A C 1
ATOM 616 O O . ASP A 1 77 ? 4.144 1.825 -6.955 1.00 89.75 77 ASP A O 1
ATOM 620 N N . SER A 1 78 ? 5.091 0.711 -8.674 1.00 88.81 78 SER A N 1
ATOM 621 C CA . SER A 1 78 ? 6.464 0.858 -8.229 1.00 88.81 78 SER A CA 1
ATOM 622 C C . SER A 1 78 ? 7.374 1.239 -9.392 1.00 88.81 78 SER A C 1
ATOM 624 O O . SER A 1 78 ? 7.262 0.651 -10.469 1.00 88.81 78 SER A O 1
ATOM 626 N N . PRO A 1 79 ? 8.331 2.154 -9.173 1.00 84.25 79 PRO A N 1
ATOM 627 C CA . PRO A 1 79 ? 9.402 2.450 -10.128 1.00 84.25 79 PRO A CA 1
ATOM 628 C C . PRO A 1 79 ? 10.389 1.286 -10.349 1.00 84.25 79 PRO A C 1
ATOM 630 O O . PRO A 1 79 ? 11.132 1.300 -11.327 1.00 84.25 79 PRO A O 1
ATOM 633 N N . SER A 1 80 ? 10.421 0.286 -9.460 1.00 84.38 80 SER A N 1
ATOM 634 C CA . SER A 1 80 ? 11.282 -0.898 -9.580 1.00 84.38 80 SER A CA 1
ATOM 635 C C . SER A 1 80 ? 10.519 -2.179 -9.264 1.00 84.38 80 SER A C 1
ATOM 637 O O . SER A 1 80 ? 9.762 -2.250 -8.293 1.00 84.38 80 SER A O 1
ATOM 639 N N . GLU A 1 81 ? 10.775 -3.216 -10.058 1.00 84.88 81 GLU A N 1
ATOM 640 C CA . GLU A 1 81 ? 10.184 -4.542 -9.881 1.00 84.88 81 GLU A CA 1
ATOM 641 C C . GLU A 1 81 ? 10.638 -5.209 -8.575 1.00 84.88 81 GLU A C 1
ATOM 643 O O . GLU A 1 81 ? 9.829 -5.806 -7.867 1.00 84.88 81 GLU A O 1
ATOM 648 N N . ALA A 1 82 ? 11.908 -5.038 -8.194 1.00 85.31 82 ALA A N 1
ATOM 649 C CA . ALA A 1 82 ? 12.424 -5.558 -6.927 1.00 85.31 82 ALA A CA 1
ATOM 650 C C . ALA A 1 82 ? 11.697 -4.930 -5.727 1.00 85.31 82 ALA A C 1
ATOM 652 O O . ALA A 1 82 ? 11.321 -5.626 -4.785 1.00 85.31 82 ALA A O 1
ATOM 653 N N . LEU A 1 83 ? 11.434 -3.620 -5.795 1.00 85.06 83 LEU A N 1
ATOM 654 C CA . LEU A 1 83 ? 10.688 -2.905 -4.762 1.00 85.06 83 LEU A CA 1
ATOM 655 C C . LEU A 1 83 ? 9.214 -3.339 -4.725 1.00 85.06 83 LEU A C 1
ATOM 657 O O . LEU A 1 83 ? 8.656 -3.478 -3.641 1.00 85.06 83 LEU A O 1
ATOM 661 N N . ARG A 1 84 ? 8.600 -3.609 -5.886 1.00 89.44 84 ARG A N 1
ATOM 662 C CA . ARG A 1 84 ? 7.230 -4.141 -5.976 1.00 89.44 84 ARG A CA 1
ATOM 663 C C . ARG A 1 84 ? 7.106 -5.462 -5.216 1.00 89.44 84 ARG A C 1
ATOM 665 O O . ARG A 1 84 ? 6.263 -5.574 -4.332 1.00 89.44 84 ARG A O 1
ATOM 672 N N . ILE A 1 85 ? 7.982 -6.420 -5.528 1.00 90.12 85 ILE A N 1
ATOM 673 C CA . ILE A 1 85 ? 8.004 -7.753 -4.907 1.00 90.12 85 ILE A CA 1
ATOM 674 C C . ILE A 1 85 ? 8.237 -7.641 -3.399 1.00 90.12 85 ILE A C 1
ATOM 676 O O . ILE A 1 85 ? 7.540 -8.282 -2.618 1.00 90.12 85 ILE A O 1
ATOM 680 N N . TYR A 1 86 ? 9.185 -6.797 -2.983 1.00 89.62 86 TYR A N 1
ATOM 681 C CA . TYR A 1 86 ? 9.481 -6.594 -1.569 1.00 89.62 86 TYR A CA 1
ATOM 682 C C . TYR A 1 86 ? 8.262 -6.059 -0.804 1.00 89.62 86 TYR A C 1
ATOM 684 O O . TYR A 1 86 ? 7.942 -6.535 0.282 1.00 89.62 86 TYR A O 1
ATOM 692 N N . VAL A 1 87 ? 7.573 -5.060 -1.360 1.00 91.12 87 VAL A N 1
ATOM 693 C CA . VAL A 1 87 ? 6.390 -4.457 -0.732 1.00 91.12 87 VAL A CA 1
ATOM 694 C C . VAL A 1 87 ? 5.241 -5.462 -0.661 1.00 91.12 87 VAL A C 1
ATOM 696 O O . VAL A 1 87 ? 4.573 -5.546 0.367 1.00 91.12 87 VAL A O 1
ATOM 699 N N . GLU A 1 88 ? 5.022 -6.247 -1.717 1.00 93.38 88 GLU A N 1
ATOM 700 C CA . GLU A 1 88 ? 4.027 -7.325 -1.714 1.00 93.38 88 GLU A CA 1
ATOM 701 C C . GLU A 1 88 ? 4.302 -8.348 -0.607 1.00 93.38 88 GLU A C 1
ATOM 703 O O . GLU A 1 88 ? 3.384 -8.719 0.126 1.00 93.38 88 GLU A O 1
ATOM 708 N N . ASP A 1 89 ? 5.562 -8.758 -0.445 1.00 92.88 89 ASP A N 1
ATOM 709 C CA . ASP A 1 89 ? 5.974 -9.691 0.604 1.00 92.88 89 ASP A CA 1
ATOM 710 C C . ASP A 1 89 ? 5.832 -9.085 2.010 1.00 92.88 89 ASP A C 1
ATOM 712 O O . ASP A 1 89 ? 5.295 -9.730 2.909 1.00 92.88 89 ASP A O 1
ATOM 716 N N . PHE A 1 90 ? 6.209 -7.815 2.192 1.00 93.19 90 PHE A N 1
ATOM 717 C CA . PHE A 1 90 ? 6.018 -7.092 3.451 1.00 93.19 90 PHE A CA 1
ATOM 718 C C . PHE A 1 90 ? 4.554 -7.121 3.906 1.00 93.19 90 PHE A C 1
ATOM 720 O O . PHE A 1 90 ? 4.279 -7.548 5.025 1.00 93.19 90 PHE A O 1
ATOM 727 N N . PHE A 1 91 ? 3.612 -6.723 3.041 1.00 95.31 91 PHE A N 1
ATOM 728 C CA . PHE A 1 91 ? 2.188 -6.713 3.390 1.00 95.31 91 PHE A CA 1
ATOM 729 C C . PHE A 1 91 ? 1.644 -8.121 3.646 1.00 95.31 91 PHE A C 1
ATOM 731 O O . PHE A 1 91 ? 0.832 -8.301 4.548 1.00 95.31 91 PHE A O 1
ATOM 738 N N . LYS A 1 92 ? 2.106 -9.123 2.891 1.00 94.12 92 LYS A N 1
ATOM 739 C CA . LYS A 1 92 ? 1.705 -10.524 3.073 1.00 94.12 92 LYS A CA 1
ATOM 740 C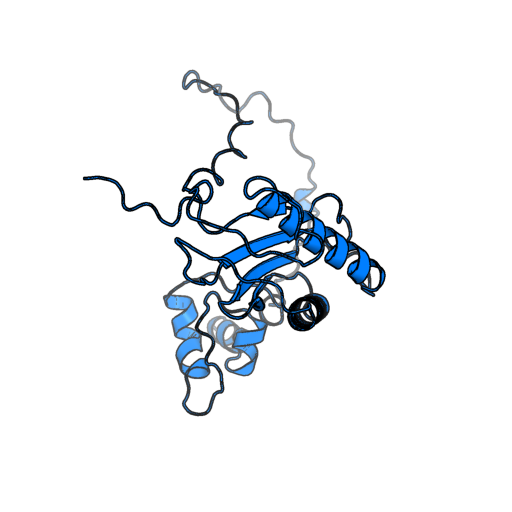 C . LYS A 1 92 ? 2.157 -11.102 4.419 1.00 94.12 92 LYS A C 1
ATOM 742 O O . LYS A 1 92 ? 1.477 -11.969 4.961 1.00 94.12 92 LYS A O 1
ATOM 747 N N . ASN A 1 93 ? 3.287 -10.631 4.943 1.00 94.19 93 ASN A N 1
ATOM 748 C CA . ASN A 1 93 ? 3.864 -11.082 6.210 1.00 94.19 93 ASN A CA 1
ATOM 749 C C . ASN A 1 93 ? 3.411 -10.249 7.423 1.00 94.19 93 ASN A C 1
ATOM 751 O O . ASN A 1 93 ? 3.861 -10.508 8.542 1.00 94.19 93 ASN A O 1
ATOM 755 N N . LEU A 1 94 ? 2.532 -9.257 7.236 1.00 94.69 94 LEU A N 1
ATOM 756 C CA . LEU A 1 94 ? 1.942 -8.520 8.351 1.00 94.69 94 LEU A CA 1
ATOM 757 C C . LEU A 1 94 ? 1.060 -9.438 9.213 1.00 94.69 94 LEU A C 1
ATOM 759 O O . LEU A 1 94 ? 0.397 -10.333 8.684 1.00 94.69 94 LEU A O 1
ATOM 763 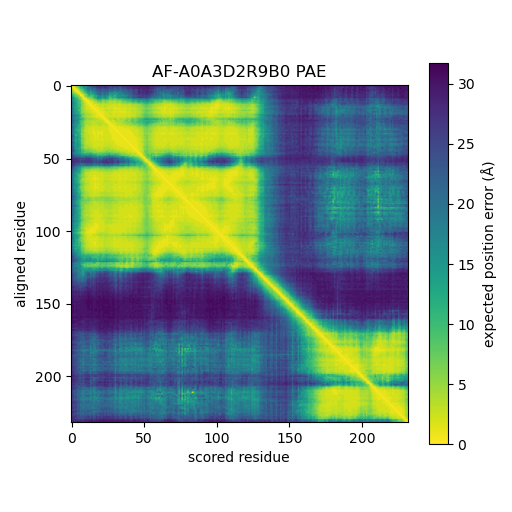N N . PRO A 1 95 ? 1.021 -9.218 10.540 1.00 95.06 95 PRO A N 1
ATOM 764 C CA . PRO A 1 95 ? 0.178 -10.014 11.418 1.00 95.06 95 PRO A CA 1
ATOM 765 C C . PRO A 1 95 ? -1.301 -9.782 11.105 1.00 95.06 95 PRO A C 1
ATOM 767 O O . PRO A 1 95 ? -1.710 -8.668 10.779 1.00 95.06 95 PRO A O 1
ATOM 770 N N . GLU A 1 96 ? -2.107 -10.826 11.279 1.00 96.19 96 GLU A N 1
ATOM 771 C CA . GLU A 1 96 ? -3.564 -10.709 11.273 1.00 96.19 96 GLU A CA 1
ATOM 772 C C . GLU A 1 96 ? -4.015 -9.714 12.356 1.00 96.19 96 GLU A C 1
ATOM 774 O O . GLU A 1 96 ? -3.506 -9.710 13.483 1.00 96.19 96 GLU A O 1
ATOM 779 N N . ILE A 1 97 ? -4.972 -8.854 12.012 1.00 96.44 97 ILE A N 1
ATOM 780 C CA . ILE A 1 97 ? -5.550 -7.860 12.923 1.00 96.44 97 ILE A CA 1
ATOM 781 C C . ILE A 1 97 ? -7.054 -8.054 13.055 1.00 96.44 97 ILE A C 1
ATOM 783 O O . ILE A 1 97 ? -7.673 -8.775 12.280 1.00 96.44 97 ILE A O 1
ATOM 787 N N . ARG A 1 98 ? -7.704 -7.360 13.995 1.00 96.12 98 ARG A N 1
ATOM 788 C CA . ARG A 1 98 ? -9.171 -7.384 14.020 1.00 96.12 98 ARG A CA 1
ATOM 789 C C . ARG A 1 98 ? -9.717 -6.693 12.759 1.00 96.12 98 ARG A C 1
ATOM 791 O O . ARG A 1 98 ? -9.347 -5.537 12.525 1.00 96.12 98 ARG A O 1
ATOM 798 N N . PRO A 1 99 ? -10.585 -7.352 11.967 1.00 95.94 99 PRO A N 1
ATOM 799 C CA . PRO A 1 99 ? -11.123 -6.780 10.738 1.00 95.94 99 PRO A CA 1
ATOM 800 C C . PRO A 1 99 ? -12.064 -5.610 11.035 1.00 95.94 99 PRO A C 1
ATOM 802 O O . PRO A 1 99 ? -12.574 -5.461 12.149 1.00 95.94 99 PRO A O 1
ATOM 805 N N . ALA A 1 100 ? -12.334 -4.800 10.012 1.00 93.75 100 ALA A N 1
ATOM 806 C CA . ALA A 1 100 ? -13.381 -3.792 10.095 1.00 93.75 100 ALA A CA 1
ATOM 807 C C . ALA A 1 100 ? -14.751 -4.445 10.316 1.00 93.75 100 ALA A C 1
ATOM 809 O O . ALA A 1 100 ? -15.011 -5.580 9.898 1.00 93.75 100 ALA A O 1
ATOM 810 N N . SER A 1 101 ? -15.668 -3.699 10.924 1.00 92.12 101 SER A N 1
ATOM 811 C CA . SER A 1 101 ? -17.065 -4.110 11.007 1.00 92.12 101 SER A CA 1
ATOM 812 C C . SER A 1 101 ? -18.007 -2.954 10.719 1.00 92.12 101 SER A C 1
ATOM 814 O O . SER A 1 101 ? -17.706 -1.805 11.021 1.00 92.12 101 SER A O 1
ATOM 816 N N . TYR A 1 102 ? -19.153 -3.272 10.132 1.00 90.25 102 TYR A N 1
ATOM 817 C CA . TYR A 1 102 ? -20.242 -2.335 9.919 1.00 90.25 102 TYR A CA 1
ATOM 818 C C . TYR A 1 102 ? -21.509 -2.909 10.533 1.00 90.25 102 TYR A C 1
ATOM 820 O O . TYR A 1 102 ? -21.928 -4.015 10.176 1.00 90.25 102 TYR A O 1
ATOM 828 N N . ASN A 1 103 ? -22.102 -2.177 11.475 1.00 88.94 103 ASN A N 1
ATOM 829 C CA . ASN A 1 103 ? -23.299 -2.607 12.197 1.00 88.94 103 ASN A CA 1
ATOM 830 C C . ASN A 1 103 ? -23.146 -4.034 12.782 1.00 88.94 103 ASN A C 1
ATOM 832 O O . ASN A 1 103 ? -23.991 -4.912 12.594 1.00 88.94 103 ASN A O 1
ATOM 836 N N . GLY A 1 104 ? -21.986 -4.294 13.399 1.00 87.31 104 GLY A N 1
ATOM 837 C CA . GLY A 1 104 ? -21.633 -5.577 14.020 1.00 87.31 104 GLY A CA 1
ATOM 838 C C . GLY A 1 104 ? -21.262 -6.715 13.059 1.00 87.31 104 GLY A C 1
ATOM 839 O O . GLY A 1 104 ? -20.946 -7.810 13.518 1.00 87.31 104 GLY A O 1
ATOM 840 N N . ARG A 1 105 ? -21.278 -6.498 11.737 1.00 89.69 105 ARG A N 1
ATOM 841 C CA . ARG A 1 105 ? -20.877 -7.506 10.739 1.00 89.69 105 ARG A CA 1
ATOM 842 C C . ARG A 1 105 ? -19.483 -7.215 10.214 1.00 89.69 105 ARG A C 1
ATOM 844 O O . ARG A 1 105 ? -19.211 -6.082 9.833 1.00 89.69 105 ARG A O 1
ATOM 851 N N . THR A 1 106 ? -18.623 -8.227 10.140 1.00 94.69 106 THR A N 1
ATOM 852 C CA . THR A 1 106 ? -17.277 -8.059 9.580 1.00 94.69 106 THR A CA 1
ATOM 853 C C . THR A 1 106 ? -17.335 -7.723 8.091 1.00 94.69 106 THR A C 1
ATOM 855 O O . THR A 1 106 ? -18.088 -8.321 7.311 1.00 94.69 106 THR A O 1
ATOM 858 N N . ILE A 1 107 ? -16.534 -6.741 7.695 1.00 91.94 107 ILE A N 1
ATOM 859 C CA . ILE A 1 107 ? -16.408 -6.270 6.318 1.00 91.94 107 ILE A CA 1
ATOM 860 C C . ILE A 1 107 ? -14.933 -6.235 5.925 1.00 91.94 107 ILE A C 1
ATOM 862 O O . ILE A 1 107 ? -14.059 -6.157 6.785 1.00 91.94 107 ILE A O 1
ATOM 866 N N . TYR A 1 108 ? -14.667 -6.306 4.622 1.00 92.06 108 TYR A N 1
ATOM 867 C CA . TYR A 1 108 ? -13.351 -5.938 4.116 1.00 92.06 108 TYR A CA 1
ATOM 868 C C . TYR A 1 108 ? -13.273 -4.413 4.024 1.00 92.06 108 TYR A C 1
ATOM 870 O O . TYR A 1 108 ? -14.300 -3.746 3.864 1.00 92.06 108 TYR A O 1
ATOM 878 N N . MET A 1 109 ? -12.067 -3.867 4.098 1.00 91.69 109 MET A N 1
ATOM 879 C CA . MET A 1 109 ? -11.846 -2.430 4.008 1.00 91.69 109 MET A CA 1
ATOM 880 C C . MET A 1 109 ? -10.603 -2.132 3.181 1.00 91.69 109 MET A C 1
ATOM 882 O O . MET A 1 109 ? -9.548 -2.708 3.433 1.00 91.69 109 MET A O 1
ATOM 886 N N . GLN A 1 110 ? -10.749 -1.264 2.179 1.00 91.56 110 GLN A N 1
ATOM 887 C CA . GLN A 1 110 ? -9.716 -0.948 1.192 1.00 91.56 110 GLN A CA 1
ATOM 888 C C . GLN A 1 110 ? -9.001 0.365 1.508 1.00 91.56 110 GLN A C 1
ATOM 890 O O . GLN A 1 110 ? -9.616 1.354 1.903 1.00 91.56 110 GLN A O 1
ATOM 895 N N . PHE A 1 111 ? -7.695 0.368 1.266 1.00 92.06 111 PHE A N 1
ATOM 896 C CA . PHE A 1 111 ? -6.782 1.457 1.572 1.00 92.06 111 PHE A CA 1
ATOM 897 C C . PHE A 1 111 ? -5.883 1.723 0.370 1.00 92.06 111 PHE A C 1
ATOM 899 O O . PHE A 1 111 ? -5.378 0.789 -0.259 1.00 92.06 111 PHE A O 1
ATOM 906 N N . ARG A 1 112 ? -5.644 3.001 0.073 1.00 91.69 112 ARG A N 1
ATOM 907 C CA . ARG A 1 112 ? -4.592 3.429 -0.841 1.00 91.69 112 ARG A CA 1
ATOM 908 C C . ARG A 1 112 ? -3.531 4.187 -0.057 1.00 91.69 112 ARG A C 1
ATOM 910 O O . ARG A 1 112 ? -3.813 5.119 0.692 1.00 91.69 112 ARG A O 1
ATOM 917 N N . LEU A 1 113 ? -2.296 3.786 -0.278 1.00 90.38 113 LEU A N 1
ATOM 918 C CA . LEU A 1 113 ? -1.114 4.324 0.360 1.00 90.38 113 LEU A CA 1
ATOM 919 C C . LEU A 1 113 ? -0.158 4.793 -0.735 1.00 90.38 113 LEU A C 1
ATOM 921 O O . LEU A 1 113 ? 0.064 4.068 -1.700 1.00 90.38 113 LEU A O 1
ATOM 925 N N . GLN A 1 114 ? 0.407 5.986 -0.605 1.00 90.50 114 GLN A N 1
ATOM 926 C CA . GLN A 1 114 ? 1.439 6.484 -1.507 1.00 90.50 114 GLN A CA 1
ATOM 927 C C . GLN A 1 114 ? 2.591 7.073 -0.702 1.00 90.50 114 GLN A C 1
ATOM 929 O O . GLN A 1 114 ? 2.367 7.853 0.217 1.00 90.50 114 GLN A O 1
ATOM 934 N N . PHE A 1 115 ? 3.825 6.703 -1.028 1.00 85.75 115 PHE A N 1
ATOM 935 C CA . PHE A 1 115 ? 5.006 7.261 -0.373 1.00 85.75 115 PHE A CA 1
ATOM 936 C C . PHE A 1 115 ? 6.241 7.171 -1.265 1.00 85.75 115 PHE A C 1
ATOM 938 O O . PHE A 1 115 ? 6.289 6.399 -2.222 1.00 85.75 115 PHE A O 1
ATOM 945 N N . TYR A 1 116 ? 7.260 7.959 -0.935 1.00 83.69 116 TYR A N 1
ATOM 946 C CA . TYR A 1 116 ? 8.562 7.892 -1.585 1.00 83.69 116 TYR A CA 1
ATOM 947 C C . TYR A 1 116 ? 9.504 7.044 -0.725 1.00 83.69 116 TYR A C 1
ATOM 949 O O . TYR A 1 116 ? 9.698 7.374 0.443 1.00 83.69 116 TYR A O 1
ATOM 957 N N . PRO A 1 117 ? 10.124 5.977 -1.259 1.00 76.81 117 PRO A N 1
ATOM 958 C CA . PRO A 1 117 ? 10.991 5.105 -0.464 1.00 76.81 117 PRO A CA 1
ATOM 959 C C . PRO A 1 117 ? 12.158 5.827 0.225 1.00 76.81 117 PRO A C 1
ATOM 961 O O . PRO A 1 117 ? 12.571 5.430 1.309 1.00 76.81 117 PRO A O 1
ATOM 964 N N . ASN A 1 118 ? 12.653 6.909 -0.385 1.00 74.31 118 ASN A N 1
ATOM 965 C CA . ASN A 1 118 ? 13.750 7.725 0.146 1.00 74.31 118 ASN A CA 1
ATOM 966 C C . ASN A 1 118 ? 13.272 8.911 1.007 1.00 74.31 118 ASN A C 1
ATOM 968 O O . ASN A 1 118 ? 14.099 9.608 1.585 1.00 74.31 118 ASN A O 1
ATOM 972 N N . ASP A 1 119 ? 11.960 9.160 1.073 1.00 75.44 119 ASP A N 1
ATOM 973 C CA . ASP A 1 119 ? 11.356 10.230 1.870 1.00 75.44 119 ASP A CA 1
ATOM 974 C C . ASP A 1 119 ? 10.035 9.756 2.495 1.00 75.44 119 ASP A C 1
ATOM 976 O O . ASP A 1 119 ? 8.924 10.037 2.034 1.00 75.44 119 ASP A O 1
ATOM 980 N N . LEU A 1 120 ? 10.180 8.994 3.580 1.00 72.69 120 LEU A N 1
ATOM 981 C CA . LEU A 1 120 ? 9.066 8.425 4.343 1.00 72.69 120 LEU A CA 1
ATOM 982 C C . LEU A 1 120 ? 8.342 9.457 5.216 1.00 72.69 120 LEU A C 1
ATOM 984 O O . LEU A 1 120 ? 7.328 9.123 5.829 1.00 72.69 120 LEU A O 1
ATOM 988 N N . ALA A 1 121 ? 8.829 10.701 5.289 1.00 68.19 121 ALA A N 1
ATOM 989 C CA . ALA A 1 121 ? 8.104 11.770 5.970 1.00 68.19 121 ALA A CA 1
ATOM 990 C C . ALA A 1 121 ? 6.832 12.168 5.198 1.00 68.19 121 ALA A C 1
ATOM 992 O O . ALA A 1 121 ? 5.912 12.734 5.784 1.00 68.19 121 ALA A O 1
ATOM 993 N N . GLN A 1 122 ? 6.751 11.825 3.906 1.00 64.94 122 GLN A N 1
ATOM 994 C CA . GLN A 1 122 ? 5.643 12.159 3.010 1.00 64.94 122 GLN A CA 1
ATOM 995 C C . GLN A 1 122 ? 4.671 10.992 2.765 1.00 64.94 122 GLN A C 1
ATOM 997 O O . GLN A 1 122 ? 4.136 10.858 1.665 1.00 64.94 122 GLN A O 1
ATOM 1002 N N . ILE A 1 123 ? 4.443 10.112 3.745 1.00 78.44 123 ILE A N 1
ATOM 1003 C CA . ILE A 1 123 ? 3.439 9.053 3.575 1.00 78.44 123 ILE A CA 1
ATOM 1004 C C . ILE A 1 123 ? 2.041 9.678 3.443 1.00 78.44 123 ILE A C 1
ATOM 1006 O O . ILE A 1 123 ? 1.527 10.299 4.374 1.00 78.44 123 ILE A O 1
ATOM 1010 N N . GLN A 1 124 ? 1.413 9.465 2.289 1.00 80.94 124 GLN A N 1
ATOM 1011 C CA . GLN A 1 124 ? 0.070 9.920 1.962 1.00 80.94 124 GLN A CA 1
ATOM 1012 C C . GLN A 1 124 ? -0.908 8.750 2.018 1.00 80.94 124 GLN A C 1
ATOM 1014 O O . GLN A 1 124 ? -0.741 7.726 1.351 1.00 80.94 124 GLN A O 1
ATOM 1019 N N . TRP A 1 125 ? -1.961 8.927 2.806 1.00 81.81 125 TRP A N 1
ATOM 1020 C CA . TRP A 1 125 ? -3.070 7.991 2.907 1.00 81.81 125 TRP A CA 1
ATOM 1021 C C . TRP A 1 125 ? -4.264 8.537 2.143 1.00 81.81 125 TRP A C 1
ATOM 1023 O O . TRP A 1 125 ? -4.625 9.699 2.301 1.00 81.81 125 TRP A O 1
ATOM 1033 N N . SER A 1 126 ? -4.911 7.686 1.356 1.00 72.81 126 SER A N 1
ATOM 1034 C CA . SER A 1 126 ? -6.238 7.970 0.821 1.00 72.81 126 SER A CA 1
ATOM 1035 C C . SER A 1 126 ? -7.124 6.744 0.982 1.00 72.81 126 SER A C 1
ATOM 1037 O O . SER A 1 126 ? -6.727 5.601 0.742 1.00 72.81 126 SER A O 1
ATOM 1039 N N . MET A 1 127 ? -8.346 6.983 1.434 1.00 59.25 127 MET A N 1
ATOM 1040 C CA . MET A 1 127 ? -9.336 5.937 1.628 1.00 59.25 127 MET A CA 1
ATOM 1041 C C . MET A 1 127 ? -10.164 5.811 0.357 1.00 59.25 127 MET A C 1
ATOM 1043 O O . MET A 1 127 ? -10.702 6.802 -0.136 1.00 59.25 127 MET A O 1
ATOM 1047 N N . ILE A 1 128 ? -10.297 4.598 -0.185 1.00 53.75 128 ILE A N 1
ATOM 1048 C CA . ILE A 1 128 ? -11.222 4.368 -1.298 1.00 53.75 128 ILE A CA 1
ATOM 1049 C C . ILE A 1 128 ? -12.614 4.217 -0.701 1.00 53.75 128 ILE A C 1
ATOM 1051 O O . ILE A 1 128 ? -13.079 3.120 -0.407 1.00 53.75 128 ILE A O 1
ATOM 1055 N N . GLY A 1 129 ? -13.269 5.353 -0.498 1.00 46.88 129 GLY A N 1
ATOM 1056 C CA . GLY A 1 129 ? -14.693 5.376 -0.216 1.00 46.88 129 GLY A CA 1
ATOM 1057 C C . GLY A 1 129 ? -15.245 6.684 0.333 1.00 46.88 129 GLY A C 1
ATOM 1058 O O . GLY A 1 129 ? -16.439 6.710 0.604 1.00 46.88 129 GLY A O 1
ATOM 1059 N N . ASP A 1 130 ? -14.459 7.748 0.490 1.00 40.59 130 ASP A N 1
ATOM 1060 C CA . ASP A 1 130 ? -15.048 9.071 0.669 1.00 40.59 130 ASP A CA 1
ATOM 1061 C C . ASP A 1 130 ? -15.041 9.803 -0.671 1.00 40.59 130 ASP A C 1
ATOM 1063 O O . ASP A 1 130 ? -14.003 9.915 -1.314 1.00 40.59 130 ASP A O 1
ATOM 1067 N N . SER A 1 131 ? -16.255 10.174 -1.087 1.00 37.12 131 SER A N 1
ATOM 1068 C CA . SER A 1 131 ? -16.663 11.326 -1.890 1.00 37.12 131 SER A CA 1
ATOM 1069 C C . SER A 1 131 ? -15.762 11.785 -3.042 1.00 37.12 131 SER A C 1
ATOM 1071 O O . SER A 1 131 ? -14.557 11.932 -2.924 1.00 37.12 131 SER A O 1
ATOM 1073 N N . GLY A 1 132 ? -16.368 12.177 -4.166 1.00 38.81 132 GLY A N 1
ATOM 1074 C CA . GLY A 1 132 ? -15.704 12.921 -5.251 1.00 38.81 132 GLY A CA 1
ATOM 1075 C C . GLY A 1 132 ? -15.207 14.321 -4.844 1.00 38.81 132 GLY A C 1
ATOM 1076 O O . GLY A 1 132 ? -15.496 15.297 -5.529 1.00 38.81 132 GLY A O 1
ATOM 1077 N N . LYS A 1 133 ? -14.516 14.437 -3.707 1.00 39.25 133 LYS A N 1
ATOM 1078 C CA . LYS A 1 133 ? -14.076 15.652 -3.038 1.00 39.25 133 LYS A CA 1
ATOM 1079 C C . LYS A 1 133 ? -12.701 15.536 -2.370 1.00 39.25 133 LYS A C 1
ATOM 1081 O O . LYS A 1 133 ? -12.391 16.405 -1.583 1.00 39.25 133 LYS A O 1
ATOM 1086 N N . ASP A 1 134 ? -11.847 14.591 -2.760 1.00 33.69 134 ASP A N 1
ATOM 1087 C CA . ASP A 1 134 ? -10.405 14.658 -2.434 1.00 33.69 134 ASP A CA 1
ATOM 1088 C C . ASP A 1 134 ? -9.492 14.654 -3.675 1.00 33.69 134 ASP A C 1
ATOM 1090 O O . ASP A 1 134 ? -8.279 14.533 -3.575 1.00 33.69 134 ASP A O 1
ATOM 1094 N N . LEU A 1 135 ? -10.062 14.902 -4.864 1.00 38.59 135 LEU A N 1
ATOM 1095 C CA . LEU A 1 135 ? -9.311 15.288 -6.074 1.00 38.59 135 LEU A CA 1
ATOM 1096 C C . LEU A 1 135 ? -9.434 16.787 -6.411 1.00 38.59 135 LEU A C 1
ATOM 1098 O O . LEU A 1 135 ? -9.012 17.215 -7.481 1.00 38.59 135 LEU A O 1
ATOM 1102 N N . VAL A 1 136 ? -10.037 17.594 -5.530 1.00 34.34 136 VAL A N 1
ATOM 1103 C CA . VAL A 1 136 ? -10.285 19.032 -5.774 1.00 34.34 136 VAL A CA 1
ATOM 1104 C C . VAL A 1 136 ? -9.644 19.974 -4.756 1.00 34.34 136 VAL A C 1
ATOM 1106 O O . VAL A 1 136 ? -9.629 21.177 -4.998 1.00 34.34 136 VAL A O 1
ATOM 1109 N N . ASN A 1 137 ? -9.041 19.472 -3.675 1.00 33.84 137 ASN A N 1
ATOM 1110 C CA . ASN A 1 137 ? -8.394 20.342 -2.686 1.00 33.84 137 ASN A CA 1
ATOM 1111 C C . ASN A 1 137 ? -6.895 20.582 -2.944 1.00 33.84 137 ASN A C 1
ATOM 1113 O O . ASN A 1 137 ? -6.382 21.589 -2.473 1.00 33.84 137 ASN A O 1
ATOM 1117 N N . ASP A 1 138 ? -6.246 19.802 -3.817 1.00 35.47 138 ASP A N 1
ATOM 1118 C CA . ASP A 1 138 ? -4.957 20.192 -4.428 1.00 35.47 138 ASP A CA 1
ATOM 1119 C C . ASP A 1 138 ? -5.123 21.238 -5.550 1.00 35.47 138 ASP A C 1
ATOM 1121 O O . ASP A 1 138 ? -4.148 21.788 -6.057 1.00 35.47 138 ASP A O 1
ATOM 1125 N N . ALA A 1 139 ? -6.367 21.565 -5.925 1.00 37.56 139 ALA A N 1
ATOM 1126 C CA . ALA A 1 139 ? -6.681 22.669 -6.833 1.00 37.56 139 ALA A CA 1
ATOM 1127 C C . ALA A 1 139 ? -7.079 23.964 -6.094 1.00 37.56 139 ALA A C 1
ATOM 1129 O O . ALA A 1 139 ? -7.281 24.994 -6.737 1.00 37.56 139 ALA A O 1
ATOM 1130 N N . ALA A 1 140 ? -7.180 23.947 -4.758 1.00 33.34 140 ALA A N 1
ATOM 1131 C CA . ALA A 1 140 ? -7.624 25.097 -3.965 1.00 33.34 140 ALA A CA 1
ATOM 1132 C C . ALA A 1 140 ? -6.512 26.120 -3.652 1.00 33.34 140 ALA A C 1
ATOM 1134 O O . ALA A 1 140 ? -6.812 27.174 -3.092 1.00 33.34 140 ALA A O 1
ATOM 1135 N N . ASP A 1 141 ? -5.265 25.871 -4.073 1.00 34.53 141 ASP A N 1
ATOM 1136 C CA . ASP A 1 141 ? -4.193 26.883 -4.060 1.00 34.53 141 ASP A CA 1
ATOM 1137 C C . ASP A 1 141 ? -4.079 27.662 -5.389 1.00 34.53 141 ASP A C 1
ATOM 1139 O O . ASP A 1 141 ? -3.232 28.539 -5.567 1.00 34.53 141 ASP A O 1
ATOM 1143 N N . LEU A 1 142 ? -4.996 27.416 -6.332 1.00 36.91 142 LEU A N 1
ATOM 1144 C CA . LEU A 1 142 ? -5.198 28.279 -7.491 1.00 36.91 142 LEU A CA 1
ATOM 1145 C C . LEU A 1 142 ? -6.284 29.299 -7.157 1.00 36.91 142 LEU A C 1
ATOM 1147 O O . LEU A 1 142 ? -7.462 29.135 -7.475 1.00 36.91 142 LEU A O 1
ATOM 1151 N N . LYS A 1 143 ? -5.865 30.379 -6.490 1.00 37.31 143 LYS A N 1
ATOM 1152 C CA . LYS A 1 143 ? -6.676 31.591 -6.354 1.00 37.31 143 LYS A CA 1
ATOM 1153 C C . LYS A 1 143 ? -7.275 31.977 -7.708 1.00 37.31 143 LYS A C 1
ATOM 1155 O O . LYS A 1 143 ? -6.568 32.142 -8.699 1.00 37.31 143 LYS A O 1
ATOM 1160 N N . SER A 1 144 ? -8.589 32.158 -7.679 1.00 38.38 144 SER A N 1
ATOM 1161 C CA . SER A 1 144 ? -9.424 32.860 -8.647 1.00 38.38 144 SER A CA 1
ATOM 1162 C C . SER A 1 144 ? -8.684 33.969 -9.405 1.00 38.38 144 SER A C 1
ATOM 1164 O O . SER A 1 144 ? -8.303 34.981 -8.811 1.00 38.38 144 SER A O 1
ATOM 1166 N N . ILE A 1 145 ? -8.570 33.821 -10.724 1.00 32.06 145 ILE A N 1
ATOM 1167 C CA . ILE A 1 145 ? -8.436 34.961 -11.630 1.00 32.06 145 ILE A CA 1
ATOM 1168 C C . ILE A 1 145 ? -9.753 35.050 -12.389 1.00 32.06 145 ILE A C 1
ATOM 1170 O O . ILE A 1 145 ? -10.140 34.129 -13.109 1.00 32.06 145 ILE A O 1
ATOM 1174 N N . GLU A 1 146 ? -10.465 36.146 -12.150 1.00 36.88 146 GLU A N 1
ATOM 1175 C CA . GLU A 1 146 ? -11.693 36.490 -12.848 1.00 36.88 146 GLU A CA 1
ATOM 1176 C C . GLU A 1 146 ? -11.488 36.586 -14.370 1.00 36.88 146 GLU A C 1
ATOM 1178 O O . GLU A 1 146 ? -10.402 36.945 -14.838 1.00 36.88 146 GLU A O 1
ATOM 1183 N N . PRO A 1 147 ? -12.530 36.311 -15.170 1.00 43.53 147 PRO A N 1
ATOM 1184 C CA . PRO A 1 147 ? -12.429 36.286 -16.615 1.00 43.53 147 PRO A CA 1
ATOM 1185 C C . PRO A 1 147 ? -12.613 37.700 -17.160 1.00 43.53 147 PRO A C 1
ATOM 1187 O O . PRO A 1 147 ? -13.717 38.035 -17.560 1.00 43.53 147 PRO A O 1
ATOM 1190 N N . ASN A 1 148 ? -11.580 38.544 -17.184 1.00 46.16 148 ASN A N 1
ATOM 1191 C CA . ASN A 1 148 ? -11.594 39.743 -18.028 1.00 46.16 148 ASN A CA 1
ATOM 1192 C C . ASN A 1 148 ? -10.191 40.287 -18.304 1.00 46.16 148 ASN A C 1
ATOM 1194 O O . ASN A 1 148 ? -9.370 40.430 -17.406 1.00 46.16 148 ASN A O 1
ATOM 1198 N N . THR A 1 149 ? -10.001 40.684 -19.564 1.00 41.31 149 THR A N 1
ATOM 1199 C CA . THR A 1 149 ? -8.797 41.233 -20.212 1.00 41.31 149 THR A CA 1
ATOM 1200 C C . THR A 1 149 ? -7.758 40.189 -20.618 1.00 41.31 149 THR A C 1
ATOM 1202 O O . THR A 1 149 ? -6.983 39.692 -19.816 1.00 41.31 149 THR A O 1
ATOM 1205 N N . VAL A 1 150 ? -7.743 39.864 -21.913 1.00 38.38 150 VAL A N 1
ATOM 1206 C CA . VAL A 1 150 ? -6.617 39.208 -22.584 1.00 38.38 150 VAL A CA 1
ATOM 1207 C C . VAL A 1 150 ? -5.566 40.292 -22.845 1.00 38.38 150 VAL A C 1
ATOM 1209 O O . VAL A 1 150 ? -5.816 41.148 -23.696 1.00 38.38 150 VAL A O 1
ATOM 1212 N N . PRO A 1 151 ? -4.405 40.313 -22.166 1.00 41.22 151 PRO A N 1
ATOM 1213 C CA . PRO A 1 151 ? -3.281 41.113 -22.615 1.00 41.22 151 PRO A CA 1
ATOM 1214 C C . PRO A 1 151 ? -2.573 40.315 -23.714 1.00 41.22 151 PRO A C 1
ATOM 1216 O O . PRO A 1 151 ? -2.306 39.122 -23.559 1.00 41.22 151 PRO A O 1
ATOM 1219 N N . GLU A 1 152 ? -2.279 40.952 -24.845 1.00 48.69 152 GLU A N 1
ATOM 1220 C CA . GLU A 1 152 ? -1.483 40.340 -25.907 1.00 48.69 152 GLU A CA 1
ATOM 1221 C C . GLU A 1 152 ? -0.185 39.741 -25.339 1.00 48.69 152 GLU A C 1
ATOM 1223 O O . GLU A 1 152 ? 0.644 40.438 -24.757 1.00 48.69 152 GLU A O 1
ATOM 1228 N N . ILE A 1 153 ? 0.024 38.445 -25.582 1.00 43.97 153 ILE A N 1
ATOM 1229 C CA . ILE A 1 153 ? 1.152 37.614 -25.111 1.00 43.97 153 ILE A CA 1
ATOM 1230 C C . ILE A 1 153 ? 2.534 38.116 -25.616 1.00 43.97 153 ILE A C 1
ATOM 1232 O O . ILE A 1 153 ? 3.579 37.537 -25.328 1.00 43.97 153 ILE A O 1
ATOM 1236 N N . LYS A 1 154 ? 2.594 39.227 -26.357 1.00 50.50 154 LYS A N 1
ATOM 1237 C CA . LYS A 1 154 ? 3.793 39.675 -27.077 1.00 50.50 154 LYS A CA 1
ATOM 1238 C C . LYS A 1 154 ? 4.793 40.505 -26.260 1.00 50.50 154 LYS A C 1
ATOM 1240 O O . LYS A 1 154 ? 5.899 40.701 -26.751 1.00 50.50 154 LYS A O 1
ATOM 1245 N N . SER A 1 155 ? 4.482 40.977 -25.048 1.00 51.03 155 SER A N 1
ATOM 1246 C CA . SER A 1 155 ? 5.337 41.967 -24.354 1.00 51.03 155 SER A CA 1
ATOM 1247 C C . SER A 1 155 ? 6.236 41.447 -23.217 1.00 51.03 155 SER A C 1
ATOM 1249 O O . SER A 1 155 ? 7.064 42.211 -22.728 1.00 51.03 155 SER A O 1
ATOM 1251 N N . PHE A 1 156 ? 6.169 40.163 -22.833 1.00 47.12 156 PHE A N 1
ATOM 1252 C CA . PHE A 1 156 ? 7.019 39.593 -21.760 1.00 47.12 156 PHE A CA 1
ATOM 1253 C C . PHE A 1 156 ? 7.903 38.411 -22.187 1.00 47.12 156 PHE A C 1
ATOM 1255 O O . PHE A 1 156 ? 8.599 37.820 -21.360 1.00 47.12 156 PHE A O 1
ATOM 1262 N N . ALA A 1 157 ? 7.917 38.058 -23.473 1.00 52.19 157 ALA A N 1
ATOM 1263 C CA . ALA A 1 157 ? 8.763 36.983 -23.972 1.00 52.19 157 ALA A CA 1
ATOM 1264 C C . ALA A 1 157 ? 10.242 37.415 -23.971 1.00 52.19 157 ALA A C 1
ATOM 1266 O O . ALA A 1 157 ? 10.722 38.042 -24.913 1.00 52.19 157 ALA A O 1
ATOM 1267 N N . ARG A 1 158 ? 11.000 37.053 -22.928 1.00 57.62 158 ARG A N 1
ATOM 1268 C CA . ARG A 1 158 ? 12.461 36.970 -23.059 1.00 57.62 158 ARG A CA 1
ATOM 1269 C C . ARG A 1 158 ? 12.761 35.804 -23.993 1.00 57.62 158 ARG A C 1
ATOM 1271 O O . ARG A 1 158 ? 12.352 34.680 -23.706 1.00 57.62 158 ARG A O 1
ATOM 1278 N N . GLN A 1 159 ? 13.445 36.083 -25.104 1.00 58.78 159 GLN A N 1
ATOM 1279 C CA . GLN A 1 159 ? 13.995 35.061 -25.996 1.00 58.78 159 GLN A CA 1
ATOM 1280 C C . GLN A 1 159 ? 14.729 34.018 -25.148 1.00 58.78 159 GLN A C 1
ATOM 1282 O O . GLN A 1 159 ? 15.761 34.313 -24.544 1.00 58.78 159 GLN A O 1
ATOM 1287 N N . LYS A 1 160 ? 14.158 32.813 -25.060 1.00 53.16 160 LYS A N 1
ATOM 1288 C CA . LYS A 1 160 ? 14.841 31.668 -24.466 1.00 53.16 160 LYS A CA 1
ATOM 1289 C C . LYS A 1 160 ? 16.056 31.352 -25.331 1.00 53.16 160 LYS A C 1
ATOM 1291 O O . LYS A 1 160 ? 15.965 31.339 -26.558 1.00 53.16 160 LYS A O 1
ATOM 1296 N N . SER A 1 161 ? 17.173 31.144 -24.645 1.00 56.53 161 SER A N 1
ATOM 1297 C CA . SER A 1 161 ? 18.449 30.658 -25.153 1.00 56.53 161 SER A CA 1
ATOM 1298 C C . SER A 1 161 ? 18.254 29.530 -26.172 1.00 56.53 161 SER A C 1
ATOM 1300 O O . SER A 1 161 ? 17.329 28.725 -26.060 1.00 56.53 161 SER A O 1
ATOM 1302 N N . GLY A 1 162 ? 19.151 29.446 -27.159 1.00 58.91 162 GLY A N 1
ATOM 1303 C CA . GLY A 1 162 ? 19.185 28.401 -28.193 1.00 58.91 162 GLY A CA 1
ATOM 1304 C C . GLY A 1 162 ? 19.417 26.970 -27.678 1.00 58.91 162 GLY A C 1
ATOM 1305 O O . GLY A 1 162 ? 19.842 26.113 -28.443 1.00 58.91 162 GLY A O 1
ATOM 1306 N N . GLU A 1 163 ? 19.136 26.697 -26.402 1.00 57.88 163 GLU A N 1
ATOM 1307 C CA . GLU A 1 163 ? 19.292 25.404 -25.732 1.00 57.88 163 GLU A CA 1
ATOM 1308 C C . GLU A 1 163 ? 18.455 24.303 -26.378 1.00 57.88 163 GLU A C 1
ATOM 1310 O O . GLU A 1 163 ? 18.919 23.173 -26.480 1.00 57.88 163 GLU A O 1
ATOM 1315 N N . TYR A 1 164 ? 17.274 24.628 -26.913 1.00 57.81 164 TYR A N 1
ATOM 1316 C CA . TYR A 1 164 ? 16.458 23.650 -27.640 1.00 57.81 164 TYR A CA 1
ATOM 1317 C C . TYR A 1 164 ? 17.164 23.092 -28.886 1.00 57.81 164 TYR A C 1
ATOM 1319 O O . TYR A 1 164 ? 16.950 21.937 -29.235 1.00 57.81 164 TYR A O 1
ATOM 1327 N N . GLY A 1 165 ? 18.023 23.884 -29.540 1.00 60.28 165 GLY A N 1
ATOM 1328 C CA . GLY A 1 165 ? 18.805 23.439 -30.699 1.00 60.28 165 GLY A CA 1
ATOM 1329 C C . GLY A 1 165 ? 20.023 22.584 -30.335 1.00 60.28 165 GLY A C 1
ATOM 1330 O O . GLY A 1 165 ? 20.573 21.919 -31.206 1.00 60.28 165 GLY A O 1
ATOM 1331 N N . ALA A 1 166 ? 20.435 22.590 -29.062 1.00 67.31 166 ALA A N 1
ATOM 1332 C CA . ALA A 1 166 ? 21.541 21.782 -28.550 1.00 67.31 166 ALA A CA 1
ATOM 1333 C C . ALA A 1 166 ? 21.090 20.401 -28.038 1.00 67.31 166 ALA A C 1
ATOM 1335 O O . ALA A 1 166 ? 21.931 19.536 -27.791 1.00 67.31 166 ALA A O 1
ATOM 1336 N N . VAL A 1 167 ? 19.779 20.173 -27.885 1.00 66.12 167 VAL A N 1
ATOM 1337 C CA . VAL A 1 167 ? 19.238 18.865 -27.500 1.00 66.12 167 VAL A CA 1
ATOM 1338 C C . VAL A 1 167 ? 19.294 17.935 -28.709 1.00 66.12 167 VAL A C 1
ATOM 1340 O O . VAL A 1 167 ? 18.416 17.941 -29.571 1.00 66.12 167 VAL A O 1
ATOM 1343 N N . VAL A 1 168 ? 20.334 17.105 -28.765 1.00 71.94 168 VAL A N 1
ATOM 1344 C CA . VAL A 1 168 ? 20.384 15.965 -29.682 1.00 71.94 168 VAL A CA 1
ATOM 1345 C C . VAL A 1 168 ? 19.375 14.934 -29.176 1.00 71.94 168 VAL A C 1
ATOM 1347 O O . VAL A 1 168 ? 19.625 14.241 -28.193 1.00 71.94 168 VAL A O 1
ATOM 1350 N N . GLN A 1 169 ? 18.195 14.871 -29.797 1.00 67.31 169 GLN A N 1
ATOM 1351 C CA . GLN A 1 169 ? 17.244 13.798 -29.521 1.00 67.31 169 GLN A CA 1
ATOM 1352 C C . GLN A 1 169 ? 17.696 12.528 -30.236 1.00 67.31 169 GLN A C 1
ATOM 1354 O O . GLN A 1 169 ? 17.645 12.438 -31.465 1.00 67.31 169 GLN A O 1
ATOM 1359 N N . ASP A 1 170 ? 18.121 11.534 -29.461 1.00 72.50 170 ASP A N 1
ATOM 1360 C CA . ASP A 1 170 ? 18.362 10.199 -29.990 1.00 72.50 170 ASP A CA 1
ATOM 1361 C C . ASP A 1 170 ? 17.067 9.578 -30.527 1.00 72.50 170 ASP A C 1
ATOM 1363 O O . ASP A 1 170 ? 15.954 9.857 -30.069 1.00 72.50 170 ASP A O 1
ATOM 1367 N N . LYS A 1 171 ? 17.207 8.685 -31.511 1.00 78.94 171 LYS A N 1
ATOM 1368 C CA . LYS A 1 171 ? 16.067 7.922 -32.026 1.00 78.94 171 LYS A CA 1
ATOM 1369 C C . LYS A 1 171 ? 15.514 7.029 -30.918 1.00 78.94 171 LYS A C 1
ATOM 1371 O O . LYS A 1 171 ? 16.251 6.240 -30.331 1.00 78.94 171 LYS A O 1
ATOM 1376 N N . TYR A 1 172 ? 14.205 7.093 -30.691 1.00 79.75 172 TYR A N 1
ATOM 1377 C CA . TYR A 1 172 ? 13.520 6.220 -29.741 1.00 79.75 172 TYR A CA 1
ATOM 1378 C C . TYR A 1 172 ? 13.762 4.736 -30.067 1.00 79.75 172 TYR A C 1
ATOM 1380 O O . TYR A 1 172 ? 13.377 4.254 -31.135 1.00 79.75 172 TYR A O 1
ATOM 1388 N N . GLN A 1 173 ? 14.379 4.002 -29.136 1.00 79.12 173 GLN A N 1
ATOM 1389 C CA . GLN A 1 173 ? 14.772 2.597 -29.329 1.00 79.12 173 GLN A CA 1
ATOM 1390 C C . GLN A 1 173 ? 13.745 1.576 -28.804 1.00 79.12 173 GLN A C 1
ATOM 1392 O O . GLN A 1 173 ? 13.994 0.368 -28.843 1.00 79.12 173 GLN A O 1
ATOM 1397 N N . GLY A 1 174 ? 12.586 2.028 -28.309 1.00 79.62 174 GLY A N 1
ATOM 1398 C CA . GLY A 1 174 ? 11.565 1.124 -27.770 1.00 79.62 174 GLY A CA 1
ATOM 1399 C C . GLY A 1 174 ? 11.880 0.590 -26.372 1.00 79.62 174 GLY A C 1
ATOM 1400 O O . GLY A 1 174 ? 11.469 -0.516 -26.041 1.00 79.62 174 GLY A O 1
ATOM 1401 N N . GLN A 1 175 ? 12.606 1.340 -25.538 1.00 81.19 175 GLN A N 1
ATOM 1402 C CA . GLN A 1 175 ? 12.920 0.912 -24.162 1.00 81.19 175 GLN A CA 1
ATOM 1403 C C . GLN A 1 175 ? 11.650 0.699 -23.313 1.00 81.19 175 GLN A C 1
ATOM 1405 O O . GLN A 1 175 ? 11.648 -0.116 -22.395 1.00 81.19 175 GLN A O 1
ATOM 1410 N N . GLY A 1 176 ? 10.545 1.371 -23.663 1.00 80.44 176 GLY A N 1
ATOM 1411 C CA . GLY A 1 176 ? 9.255 1.218 -22.988 1.00 80.44 176 GLY A CA 1
ATOM 1412 C C . GLY A 1 176 ? 8.702 -0.210 -23.027 1.00 80.44 176 GLY A C 1
ATOM 1413 O O . GLY A 1 176 ? 8.134 -0.649 -22.032 1.00 80.44 176 GLY A O 1
ATOM 1414 N N . TYR A 1 177 ? 8.938 -0.970 -24.106 1.00 84.69 177 TYR A N 1
ATOM 1415 C CA . TYR A 1 177 ? 8.420 -2.342 -24.245 1.00 84.69 177 TYR A CA 1
ATOM 1416 C C . TYR A 1 177 ? 9.032 -3.345 -23.259 1.00 84.69 177 TYR A C 1
ATOM 1418 O O . TYR A 1 177 ? 8.488 -4.427 -23.090 1.00 84.69 177 TYR A O 1
ATOM 1426 N N . GLN A 1 178 ? 10.161 -3.001 -22.636 1.00 81.56 178 GLN A N 1
ATOM 1427 C CA . GLN A 1 178 ? 10.844 -3.829 -21.635 1.00 81.56 178 GLN A CA 1
ATOM 1428 C C . GLN A 1 178 ? 10.668 -3.281 -20.212 1.00 81.56 178 GLN A C 1
ATOM 1430 O O . GLN A 1 178 ? 11.260 -3.793 -19.268 1.00 81.56 178 GLN A O 1
ATOM 1435 N N . SER A 1 179 ? 9.905 -2.199 -20.055 1.00 82.62 179 SER A N 1
ATOM 1436 C CA . SER A 1 179 ? 9.751 -1.513 -18.775 1.00 82.62 179 SER A CA 1
ATOM 1437 C C . SER A 1 179 ? 8.556 -2.042 -17.985 1.00 82.62 179 SER A C 1
ATOM 1439 O O . SER A 1 179 ? 7.590 -2.544 -18.549 1.00 82.62 179 SER A O 1
ATOM 1441 N N . GLY A 1 180 ? 8.565 -1.851 -16.668 1.00 84.25 180 GLY A N 1
ATOM 1442 C CA . GLY A 1 180 ? 7.392 -2.104 -15.826 1.00 84.25 180 GLY A CA 1
ATOM 1443 C C . GLY A 1 180 ? 6.292 -1.043 -15.959 1.00 84.25 180 GLY A C 1
ATOM 1444 O O . GLY A 1 180 ? 5.373 -1.030 -15.149 1.00 84.25 180 GLY A O 1
ATOM 1445 N N . VAL A 1 181 ? 6.374 -0.121 -16.924 1.00 86.38 181 VAL A N 1
ATOM 1446 C CA . VAL A 1 181 ? 5.415 0.985 -17.071 1.00 86.38 181 VAL A CA 1
ATOM 1447 C C . VAL A 1 181 ? 4.049 0.459 -17.523 1.00 86.38 181 VAL A C 1
ATOM 1449 O O . VAL A 1 181 ? 3.950 -0.520 -18.266 1.00 86.38 181 VAL A O 1
ATOM 1452 N N . LEU A 1 182 ? 2.984 1.125 -17.074 1.00 89.38 182 LEU A N 1
ATOM 1453 C CA . LEU A 1 182 ? 1.616 0.822 -17.484 1.00 89.38 182 LEU A CA 1
ATOM 1454 C C . LEU A 1 182 ? 1.386 1.178 -18.953 1.00 89.38 182 LEU A C 1
ATOM 1456 O O . LEU A 1 182 ? 1.735 2.265 -19.417 1.00 89.38 182 LEU A O 1
ATOM 1460 N N . ILE A 1 183 ? 0.724 0.278 -19.672 1.00 89.19 183 ILE A N 1
ATOM 1461 C CA . ILE A 1 183 ? 0.200 0.535 -21.006 1.00 89.19 183 ILE A CA 1
ATOM 1462 C C . ILE A 1 183 ? -1.111 1.312 -20.834 1.00 89.19 183 ILE A C 1
ATOM 1464 O O . ILE A 1 183 ? -2.060 0.765 -20.265 1.00 89.19 183 ILE A O 1
ATOM 1468 N N . PRO A 1 184 ? -1.222 2.557 -21.333 1.00 89.62 184 PRO A N 1
ATOM 1469 C CA . PRO A 1 184 ? -2.444 3.344 -21.195 1.00 89.62 184 PRO A CA 1
ATOM 1470 C C . PRO A 1 184 ? -3.667 2.589 -21.719 1.00 89.62 184 PRO A C 1
ATOM 1472 O O . PRO A 1 184 ? -3.624 2.034 -22.821 1.00 89.62 184 PRO A O 1
ATOM 1475 N N . LEU A 1 185 ? -4.750 2.574 -20.935 1.00 89.00 185 LEU A N 1
ATOM 1476 C CA . LEU A 1 185 ? -5.960 1.837 -21.286 1.00 89.00 185 LEU A CA 1
ATOM 1477 C C . LEU A 1 185 ? -6.575 2.408 -22.567 1.00 89.00 185 LEU A C 1
ATOM 1479 O O . LEU A 1 185 ? -7.027 3.551 -22.613 1.00 89.00 185 LEU A O 1
ATOM 1483 N N . SER A 1 186 ? -6.591 1.584 -23.608 1.00 90.69 186 SER A N 1
ATOM 1484 C CA . SER A 1 186 ? -7.187 1.892 -24.901 1.00 90.69 186 SER A CA 1
ATOM 1485 C C . SER A 1 186 ? -7.671 0.591 -25.512 1.00 90.69 186 SER A C 1
ATOM 1487 O O . SER A 1 186 ? -6.864 -0.317 -25.697 1.00 90.69 186 SER A O 1
ATOM 1489 N N . HIS A 1 187 ? -8.965 0.511 -25.839 1.00 88.88 187 HIS A N 1
ATOM 1490 C CA . HIS A 1 187 ? -9.570 -0.689 -26.424 1.00 88.88 187 HIS A CA 1
ATOM 1491 C C . HIS A 1 187 ? -8.760 -1.199 -27.617 1.00 88.88 187 HIS A C 1
ATOM 1493 O O . HIS A 1 187 ? -8.215 -2.292 -27.556 1.00 88.88 187 HIS A O 1
ATOM 1499 N N . ARG A 1 188 ? -8.533 -0.337 -28.617 1.00 89.00 188 ARG A N 1
ATOM 1500 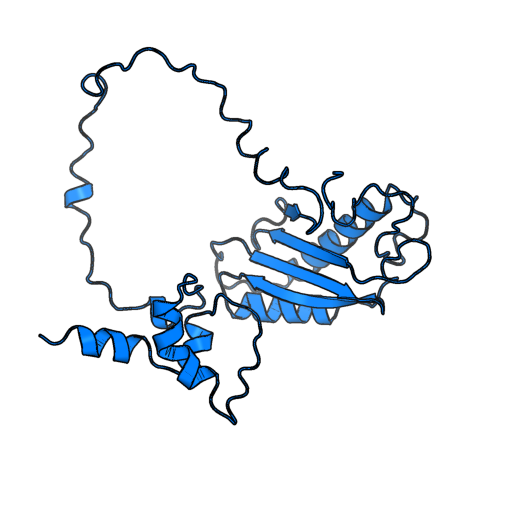C CA . ARG A 1 188 ? -7.759 -0.682 -29.816 1.00 89.00 188 ARG A CA 1
ATOM 1501 C C . ARG A 1 188 ? -6.379 -1.256 -29.495 1.00 89.00 188 ARG A C 1
ATOM 1503 O O . ARG A 1 188 ? -5.948 -2.186 -30.156 1.00 89.00 188 ARG A O 1
ATOM 1510 N N . ARG A 1 189 ? -5.671 -0.664 -28.531 1.00 87.50 189 ARG A N 1
ATOM 1511 C CA . ARG A 1 189 ? -4.310 -1.092 -28.186 1.00 87.50 189 ARG A CA 1
ATOM 1512 C C . ARG A 1 189 ? -4.314 -2.429 -27.450 1.00 87.50 189 ARG A C 1
ATOM 1514 O O . ARG A 1 189 ? -3.397 -3.215 -27.618 1.00 87.50 189 ARG A O 1
ATOM 1521 N N . TYR A 1 190 ? -5.323 -2.666 -26.618 1.00 91.12 190 TYR A N 1
ATOM 1522 C CA . TYR A 1 190 ? -5.448 -3.892 -25.835 1.00 91.12 190 TYR A CA 1
ATOM 1523 C C . TYR A 1 190 ? -5.910 -5.060 -26.716 1.00 91.12 190 TYR A C 1
ATOM 1525 O O . TYR A 1 190 ? -5.415 -6.173 -26.554 1.00 91.12 190 TYR A O 1
ATOM 1533 N N . ASP A 1 191 ? -6.741 -4.792 -27.727 1.00 90.12 191 ASP A N 1
ATOM 1534 C CA . ASP A 1 191 ? -7.161 -5.781 -28.727 1.00 90.12 191 ASP A CA 1
ATOM 1535 C C . ASP A 1 191 ? -5.972 -6.418 -29.480 1.00 90.12 191 ASP A C 1
ATOM 1537 O O . ASP A 1 191 ? -6.076 -7.550 -29.949 1.00 90.12 191 ASP A O 1
ATOM 1541 N N . GLU A 1 192 ? -4.825 -5.729 -29.577 1.00 89.00 192 GLU A N 1
ATOM 1542 C CA . GLU A 1 192 ? -3.622 -6.225 -30.266 1.00 89.00 192 GLU A CA 1
ATOM 1543 C C . GLU A 1 192 ? -2.998 -7.451 -29.582 1.00 89.00 192 GLU A C 1
ATOM 1545 O O . GLU A 1 192 ? -2.417 -8.297 -30.260 1.00 89.00 192 GLU A O 1
ATOM 1550 N N . PHE A 1 193 ? -3.107 -7.559 -28.253 1.00 89.62 193 PHE A N 1
ATOM 1551 C CA . PHE A 1 193 ? -2.400 -8.579 -27.470 1.00 89.62 193 PHE A CA 1
ATOM 1552 C C . PHE A 1 193 ? -3.296 -9.364 -26.499 1.00 89.62 193 PHE A C 1
ATOM 1554 O O . PHE A 1 193 ? -2.894 -10.429 -26.028 1.00 89.62 193 PHE A O 1
ATOM 1561 N N . GLU A 1 194 ? -4.522 -8.906 -26.219 1.00 88.25 194 GLU A N 1
ATOM 1562 C CA . GLU A 1 194 ? -5.437 -9.587 -25.292 1.00 88.25 194 GLU A CA 1
ATOM 1563 C C . GLU A 1 194 ? -5.801 -11.003 -25.736 1.00 88.25 194 GLU A C 1
ATOM 1565 O O . GLU A 1 194 ? -5.974 -11.881 -24.892 1.00 88.25 194 GLU A O 1
ATOM 1570 N N . ALA A 1 195 ? -5.880 -11.260 -27.044 1.00 87.88 195 ALA A N 1
ATOM 1571 C CA . ALA A 1 195 ? -6.125 -12.606 -27.555 1.00 87.88 195 ALA A CA 1
ATOM 1572 C C . ALA A 1 195 ? -4.993 -13.582 -27.183 1.00 87.88 195 ALA A C 1
ATOM 1574 O O . ALA A 1 195 ? -5.265 -14.729 -26.836 1.00 87.88 195 ALA A O 1
ATOM 1575 N N . ALA A 1 196 ? -3.737 -13.121 -27.213 1.00 87.69 196 ALA A N 1
ATOM 1576 C CA . ALA A 1 196 ? -2.575 -13.923 -26.831 1.00 87.69 196 ALA A CA 1
ATOM 1577 C C . ALA A 1 196 ? -2.510 -14.138 -25.309 1.00 87.69 196 ALA A C 1
ATOM 1579 O O . ALA A 1 196 ? -2.221 -15.239 -24.842 1.00 87.69 196 ALA A O 1
ATOM 1580 N N . MET A 1 197 ? -2.842 -13.106 -24.527 1.00 86.25 197 MET A N 1
ATOM 1581 C CA . MET A 1 197 ? -2.888 -13.204 -23.064 1.00 86.25 197 MET A CA 1
ATOM 1582 C C . MET A 1 197 ? -4.003 -14.135 -22.565 1.00 86.25 197 MET A C 1
ATOM 1584 O O . MET A 1 197 ? -3.791 -14.883 -21.617 1.00 86.25 197 MET A O 1
ATOM 1588 N N . ASN A 1 198 ? -5.171 -14.127 -23.214 1.00 85.44 198 ASN A N 1
ATOM 1589 C CA . ASN A 1 198 ? -6.345 -14.913 -22.811 1.00 85.44 198 ASN A CA 1
ATOM 1590 C C . ASN A 1 198 ? -6.418 -16.307 -23.467 1.00 85.44 198 ASN A C 1
ATOM 1592 O O . ASN A 1 198 ? -7.478 -16.939 -23.470 1.00 85.44 198 ASN A O 1
ATOM 1596 N N . GLN A 1 199 ? -5.321 -16.800 -24.049 1.00 83.88 199 GLN A N 1
ATOM 1597 C CA . GLN A 1 199 ? -5.280 -18.134 -24.643 1.00 83.88 199 GLN A CA 1
ATOM 1598 C C . GLN A 1 199 ? -5.453 -19.220 -23.564 1.00 83.88 199 GLN A C 1
ATOM 1600 O O . GLN A 1 199 ? -4.892 -19.135 -22.474 1.00 83.88 199 GLN A O 1
ATOM 1605 N N . VAL A 1 200 ? -6.230 -20.269 -23.857 1.00 73.38 200 VAL A N 1
ATOM 1606 C CA . VAL A 1 200 ? -6.457 -21.377 -22.912 1.00 73.38 200 VAL A CA 1
ATOM 1607 C C . VAL A 1 200 ? -5.121 -22.028 -22.541 1.00 73.38 200 VAL A C 1
ATOM 1609 O O . VAL A 1 200 ? -4.388 -22.480 -23.417 1.00 73.38 200 VAL A O 1
ATOM 1612 N N . GLY A 1 201 ? -4.822 -22.088 -21.241 1.00 72.19 201 GLY A N 1
ATOM 1613 C CA . GLY A 1 201 ? -3.547 -22.590 -20.714 1.00 72.19 201 GLY A CA 1
ATOM 1614 C C . GLY A 1 201 ? -2.516 -21.497 -20.410 1.00 72.19 201 GLY A C 1
ATOM 1615 O O . GLY A 1 201 ? -1.537 -21.775 -19.720 1.00 72.19 201 GLY A O 1
ATOM 1616 N N . SER A 1 202 ? -2.752 -20.256 -20.841 1.00 66.38 202 SER A N 1
ATOM 1617 C CA . SER A 1 202 ? -2.037 -19.084 -20.337 1.00 66.38 202 SER A CA 1
ATOM 1618 C C . SER A 1 202 ? -2.586 -18.748 -18.949 1.00 66.38 202 SER A C 1
ATOM 1620 O O . SER A 1 202 ? -3.767 -18.446 -18.803 1.00 66.38 202 SER A O 1
ATOM 1622 N N . ASN A 1 203 ? -1.751 -18.791 -17.906 1.00 60.94 203 ASN A N 1
ATOM 1623 C CA . ASN A 1 203 ? -2.142 -18.496 -16.514 1.00 60.94 203 ASN A CA 1
ATOM 1624 C C . ASN A 1 203 ? -2.414 -16.995 -16.258 1.00 60.94 203 ASN A C 1
ATOM 1626 O O . ASN A 1 203 ? -2.246 -16.507 -15.140 1.00 60.94 203 ASN A O 1
ATOM 1630 N N . ASN A 1 204 ? -2.825 -16.242 -17.277 1.00 64.19 204 ASN A N 1
ATOM 1631 C CA . ASN A 1 204 ? -3.076 -14.814 -17.176 1.00 64.19 204 ASN A CA 1
ATOM 1632 C C . ASN A 1 204 ? -4.531 -14.535 -16.779 1.00 64.19 204 ASN A C 1
ATOM 1634 O O . ASN A 1 204 ? -5.340 -14.061 -17.570 1.00 64.19 204 ASN A O 1
ATOM 1638 N N . HIS A 1 205 ? -4.880 -14.850 -15.533 1.00 54.56 205 HIS A N 1
ATOM 1639 C CA . HIS A 1 205 ? -6.171 -14.491 -14.937 1.00 54.56 205 HIS A CA 1
ATOM 1640 C C . HIS A 1 205 ? -6.073 -13.189 -14.125 1.00 54.56 205 HIS A C 1
ATOM 1642 O O . HIS A 1 205 ? -6.578 -13.103 -13.005 1.00 54.56 205 HIS A O 1
ATOM 1648 N N . THR A 1 206 ? -5.408 -12.163 -14.664 1.00 56.75 206 THR A N 1
ATOM 1649 C CA . THR A 1 206 ? -5.364 -10.839 -14.033 1.00 56.75 206 THR A CA 1
ATOM 1650 C C . THR A 1 206 ? -6.605 -10.043 -14.451 1.00 56.75 206 THR A C 1
ATOM 1652 O O . THR A 1 206 ? -6.764 -9.603 -15.587 1.00 56.75 206 THR A O 1
ATOM 1655 N N . ALA A 1 207 ? -7.541 -9.864 -13.516 1.00 59.81 207 ALA A N 1
ATOM 1656 C CA . ALA A 1 207 ? -8.770 -9.089 -13.734 1.00 59.81 207 ALA A CA 1
ATOM 1657 C C . ALA A 1 207 ? -8.535 -7.564 -13.747 1.00 59.81 207 ALA A C 1
ATOM 1659 O O . ALA A 1 207 ? -9.491 -6.789 -13.810 1.00 59.81 207 ALA A O 1
ATOM 1660 N N . GLN A 1 208 ? -7.281 -7.118 -13.640 1.00 73.00 208 GLN A N 1
ATOM 1661 C CA . GLN A 1 208 ? -6.952 -5.733 -13.342 1.00 73.00 208 GLN A CA 1
ATOM 1662 C C . GLN A 1 208 ? -6.183 -5.082 -14.490 1.00 73.00 208 GLN A C 1
ATOM 1664 O O . GLN A 1 208 ? -4.982 -5.259 -14.641 1.00 73.00 208 GLN A O 1
ATOM 1669 N N . LYS A 1 209 ? -6.907 -4.292 -15.287 1.00 85.31 209 LYS A N 1
ATOM 1670 C CA . LYS A 1 209 ? -6.341 -3.328 -16.239 1.00 85.31 209 LYS A CA 1
ATOM 1671 C C . LYS A 1 209 ? -6.047 -2.004 -15.507 1.00 85.31 209 LYS A C 1
ATOM 1673 O O . LYS A 1 209 ? -6.766 -1.693 -14.551 1.00 85.31 209 LYS A O 1
ATOM 1678 N N . PRO A 1 210 ? -5.094 -1.171 -15.969 1.00 89.88 210 PRO A N 1
ATOM 1679 C CA . PRO A 1 210 ? -4.231 -1.351 -17.142 1.00 89.88 210 PRO A CA 1
ATOM 1680 C C . PRO A 1 210 ? -3.066 -2.337 -16.931 1.00 89.88 210 PRO A C 1
ATOM 1682 O O . PRO A 1 210 ? -2.525 -2.421 -15.835 1.00 89.88 210 PRO A O 1
ATOM 1685 N N . TYR A 1 211 ? -2.663 -3.037 -17.998 1.00 88.62 211 TYR A N 1
ATOM 1686 C CA . TYR A 1 211 ? -1.541 -3.986 -18.001 1.00 88.62 211 TYR A CA 1
ATOM 1687 C C . TYR A 1 211 ? -0.181 -3.279 -18.051 1.00 88.62 211 TYR A C 1
ATOM 1689 O O . TYR A 1 211 ? -0.070 -2.167 -18.576 1.00 88.62 211 TYR A O 1
ATOM 1697 N N . ARG A 1 212 ? 0.877 -3.941 -17.568 1.00 88.69 212 ARG A N 1
ATOM 1698 C CA . ARG A 1 212 ? 2.273 -3.475 -17.719 1.00 88.69 212 ARG A CA 1
ATOM 1699 C C . ARG A 1 212 ? 2.915 -4.026 -18.991 1.00 88.69 212 ARG A C 1
ATOM 1701 O O . ARG A 1 212 ? 2.585 -5.126 -19.425 1.00 88.69 212 ARG A O 1
ATOM 1708 N N . PHE A 1 213 ? 3.885 -3.306 -19.560 1.00 89.56 213 PHE A N 1
ATOM 1709 C CA . PHE A 1 213 ? 4.635 -3.811 -20.721 1.00 89.56 213 PHE A CA 1
ATOM 1710 C C . PHE A 1 213 ? 5.315 -5.157 -20.434 1.00 89.56 213 PHE A C 1
ATOM 1712 O O . PHE A 1 213 ? 5.232 -6.059 -21.262 1.00 89.56 213 PHE A O 1
ATOM 1719 N N . THR A 1 214 ? 5.898 -5.330 -19.246 1.00 88.44 214 THR A N 1
ATOM 1720 C CA . THR A 1 214 ? 6.501 -6.598 -18.798 1.00 88.44 214 THR A CA 1
ATOM 1721 C C . THR A 1 214 ? 5.495 -7.744 -18.647 1.00 88.44 214 THR A C 1
ATOM 1723 O O . THR A 1 214 ? 5.835 -8.886 -18.939 1.00 88.44 214 THR A O 1
ATOM 1726 N N . GLU A 1 215 ? 4.258 -7.458 -18.230 1.00 87.25 215 GLU A N 1
ATOM 1727 C CA . GLU A 1 215 ? 3.184 -8.458 -18.105 1.00 87.25 215 GLU A CA 1
ATOM 1728 C C . GLU A 1 215 ? 2.752 -8.968 -19.484 1.00 87.25 215 GLU A C 1
ATOM 1730 O O . GLU A 1 215 ? 2.632 -10.171 -19.706 1.00 87.25 215 GLU A O 1
ATOM 1735 N N . VAL A 1 216 ? 2.584 -8.050 -20.439 1.00 89.69 216 VAL A N 1
ATOM 1736 C CA . VAL A 1 216 ? 2.224 -8.388 -21.821 1.00 89.69 216 VAL A CA 1
ATOM 1737 C C . VAL A 1 216 ? 3.369 -9.099 -22.541 1.00 89.69 216 VAL A C 1
ATOM 1739 O O . VAL A 1 216 ? 3.116 -10.038 -23.294 1.00 89.69 216 VAL A O 1
ATOM 1742 N N . GLN A 1 217 ? 4.623 -8.709 -22.287 1.00 89.12 217 GLN A N 1
ATOM 1743 C CA . GLN A 1 217 ? 5.811 -9.261 -22.948 1.00 89.12 217 GLN A CA 1
ATOM 1744 C C . GLN A 1 217 ? 5.924 -10.789 -22.819 1.00 89.12 217 GLN A C 1
ATOM 1746 O O . GLN A 1 217 ? 6.456 -11.435 -23.720 1.00 89.12 217 GLN A O 1
ATOM 1751 N N . ALA A 1 218 ? 5.409 -11.376 -21.733 1.00 87.88 218 ALA A N 1
ATOM 1752 C CA . ALA A 1 218 ? 5.398 -12.826 -21.535 1.00 87.88 218 ALA A CA 1
ATOM 1753 C C . ALA A 1 218 ? 4.538 -13.580 -22.569 1.00 87.88 218 ALA A C 1
ATOM 1755 O O . ALA A 1 218 ? 4.791 -14.753 -22.837 1.00 87.88 218 ALA A O 1
ATOM 1756 N N . TYR A 1 219 ? 3.542 -12.909 -23.155 1.00 89.12 219 TYR A N 1
ATOM 1757 C CA . TYR A 1 219 ? 2.555 -13.508 -24.057 1.00 89.12 219 TYR A CA 1
ATOM 1758 C C . TYR A 1 219 ? 2.596 -12.919 -25.474 1.00 89.12 219 TYR A C 1
ATOM 1760 O O . TYR A 1 219 ? 2.204 -13.592 -26.425 1.00 89.12 219 TYR A O 1
ATOM 1768 N N . TYR A 1 220 ? 3.057 -11.674 -25.636 1.00 89.88 220 TYR A N 1
ATOM 1769 C CA . TYR A 1 220 ? 3.043 -10.963 -26.913 1.00 89.88 220 TYR A CA 1
ATOM 1770 C C . TYR A 1 220 ? 4.212 -9.972 -27.051 1.00 89.88 220 TYR A C 1
ATOM 1772 O O . TYR A 1 220 ? 4.409 -9.094 -26.209 1.00 89.88 220 TYR A O 1
ATOM 1780 N N . ASP A 1 221 ? 4.968 -10.060 -28.153 1.00 90.94 221 ASP A N 1
ATOM 1781 C CA . ASP A 1 221 ? 6.084 -9.148 -28.447 1.00 90.94 221 ASP A CA 1
ATOM 1782 C C . ASP A 1 221 ? 5.594 -7.854 -29.123 1.00 90.94 221 ASP A C 1
ATOM 1784 O O . ASP A 1 221 ? 5.549 -7.718 -30.351 1.00 90.94 221 ASP A O 1
ATOM 1788 N N . LEU A 1 222 ? 5.265 -6.869 -28.285 1.00 88.88 222 LEU A N 1
ATOM 1789 C CA . LEU A 1 222 ? 4.851 -5.530 -28.714 1.00 88.88 222 LEU A CA 1
ATOM 1790 C C . LEU A 1 222 ? 5.922 -4.813 -29.554 1.00 88.88 222 LEU A C 1
ATOM 1792 O O . LEU A 1 222 ? 5.588 -4.050 -30.461 1.00 88.88 222 LEU A O 1
ATOM 1796 N N . LYS A 1 223 ? 7.213 -5.059 -29.291 1.00 88.44 223 LYS A N 1
ATOM 1797 C CA . LYS A 1 223 ? 8.307 -4.403 -30.018 1.00 88.44 223 LYS A CA 1
ATOM 1798 C C . LYS A 1 223 ? 8.407 -4.945 -31.440 1.00 88.44 223 LYS A C 1
ATOM 1800 O O . LYS A 1 223 ? 8.600 -4.162 -32.375 1.00 88.44 223 LYS A O 1
ATOM 1805 N N . ALA A 1 224 ? 8.290 -6.259 -31.614 1.00 88.50 224 ALA A N 1
ATOM 1806 C CA . ALA A 1 224 ? 8.275 -6.897 -32.926 1.00 88.50 224 ALA A CA 1
ATOM 1807 C C . ALA A 1 224 ? 7.042 -6.486 -33.741 1.00 88.50 224 ALA A C 1
ATOM 1809 O O . ALA A 1 224 ? 7.191 -6.125 -34.912 1.00 88.50 224 ALA A O 1
ATOM 1810 N N . ALA A 1 225 ? 5.858 -6.460 -33.117 1.00 87.69 225 ALA A N 1
ATOM 1811 C CA . ALA A 1 225 ? 4.621 -6.004 -33.746 1.00 87.69 225 ALA A CA 1
ATOM 1812 C C . ALA A 1 225 ? 4.750 -4.563 -34.269 1.00 87.69 225 ALA A C 1
ATOM 1814 O O . ALA A 1 225 ? 4.604 -4.331 -35.470 1.00 87.69 225 ALA A O 1
ATOM 1815 N N . ASP A 1 226 ? 5.162 -3.616 -33.423 1.00 86.31 226 ASP A N 1
ATOM 1816 C CA . ASP A 1 226 ? 5.342 -2.217 -33.833 1.00 86.31 226 ASP A CA 1
ATOM 1817 C C . ASP A 1 226 ? 6.461 -2.038 -34.867 1.00 86.31 226 ASP A C 1
ATOM 1819 O O . ASP A 1 226 ? 6.394 -1.167 -35.735 1.00 86.31 226 ASP A O 1
ATOM 1823 N N . SER A 1 227 ? 7.503 -2.871 -34.817 1.00 85.19 227 SER A N 1
ATOM 1824 C CA . SER A 1 227 ? 8.571 -2.857 -35.823 1.00 85.19 227 SER A CA 1
ATOM 1825 C C . SER A 1 227 ? 8.100 -3.388 -37.181 1.00 85.19 227 SER A C 1
ATOM 1827 O O . SER A 1 227 ? 8.611 -2.946 -38.210 1.00 85.19 227 SER A O 1
ATOM 1829 N N . SER A 1 228 ? 7.122 -4.299 -37.208 1.00 84.12 228 SER A N 1
ATOM 1830 C CA . SER A 1 228 ? 6.532 -4.808 -38.451 1.00 84.12 228 SER A CA 1
ATOM 1831 C C . SER A 1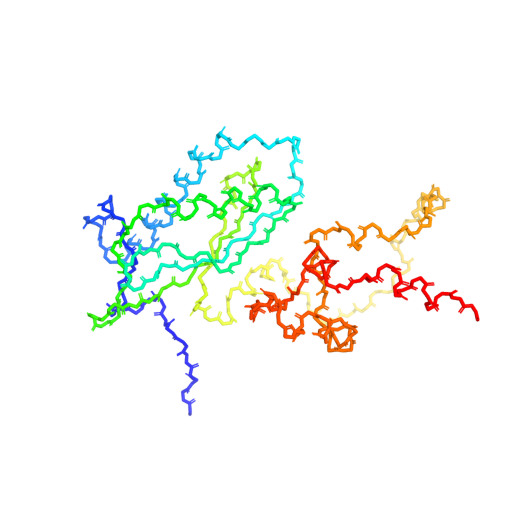 228 ? 5.715 -3.741 -39.186 1.00 84.12 228 SER A C 1
ATOM 1833 O O . SER A 1 228 ? 5.779 -3.669 -40.410 1.00 84.12 228 SER A O 1
ATOM 1835 N N . LEU A 1 229 ? 5.050 -2.850 -38.440 1.00 81.50 229 LEU A N 1
ATOM 1836 C CA . LEU A 1 229 ? 4.239 -1.747 -38.969 1.00 81.50 229 LEU A CA 1
ATOM 1837 C C . LEU A 1 229 ? 5.072 -0.583 -39.527 1.00 81.50 229 LEU A C 1
ATOM 1839 O O . LEU A 1 229 ? 4.548 0.274 -40.229 1.00 81.50 229 LEU A O 1
ATOM 1843 N N . LYS A 1 230 ? 6.371 -0.531 -39.208 1.00 78.88 230 LYS A N 1
ATOM 1844 C CA . LYS A 1 230 ? 7.304 0.501 -39.695 1.00 78.88 230 LYS A CA 1
ATOM 1845 C C . LYS A 1 230 ? 7.902 0.184 -41.066 1.00 78.88 230 LYS A C 1
ATOM 1847 O O . LYS A 1 230 ? 8.681 0.989 -41.577 1.00 78.88 230 LYS A O 1
ATOM 1852 N N . LYS A 1 231 ? 7.605 -0.986 -41.638 1.00 60.16 231 LYS A N 1
ATOM 1853 C CA . LYS A 1 231 ? 8.034 -1.320 -42.999 1.00 60.16 231 LYS A CA 1
ATOM 1854 C C . LYS A 1 231 ? 7.100 -0.619 -44.003 1.00 60.16 231 LYS A C 1
ATOM 1856 O O . LYS A 1 231 ? 5.894 -0.653 -43.779 1.00 60.16 231 LYS A O 1
ATOM 1861 N N . PRO A 1 232 ? 7.657 0.055 -45.026 1.00 54.53 232 PRO A N 1
ATOM 1862 C CA . PRO A 1 232 ? 6.889 0.825 -46.005 1.00 54.53 232 PRO A CA 1
ATOM 1863 C C . PRO A 1 232 ? 5.977 -0.049 -46.870 1.00 54.53 232 PRO A C 1
ATOM 1865 O O . PRO A 1 232 ? 6.315 -1.240 -47.070 1.00 54.53 232 PRO A O 1
#

Secondary structure (DSSP, 8-state):
--------TT-TTEE--B-GGGTTS-TTTHHHHHHHHHHHHHHHHHTT---SS---S-EEEEEEE-TTS-EEEEEEE-S-HHHHHHHHHHHHTSPP-BPEEETTEEE-EEEEEEEETTEEEEEEEEETTS-TTSSSSTTTTS----S-----TTSS-----GGGGT---PPP--GGGGSSPBPP--HHHHHTTHHHHTSTT-------PSPBHHHHHTT--HHHHHHHTT--